Protein AF-A0A6M5Z522-F1 (afdb_monomer)

Structure (mmCIF, N/CA/C/O backbone):
data_AF-A0A6M5Z522-F1
#
_entry.id   AF-A0A6M5Z522-F1
#
loop_
_atom_site.group_PDB
_atom_site.id
_atom_site.type_symbol
_atom_site.label_atom_id
_atom_site.label_alt_id
_atom_site.label_comp_id
_atom_site.label_asym_id
_atom_site.label_entity_id
_atom_site.label_seq_id
_atom_site.pdbx_PDB_ins_code
_atom_site.Cartn_x
_atom_site.Cartn_y
_atom_site.Cartn_z
_atom_site.occupancy
_atom_site.B_iso_or_equiv
_atom_site.auth_seq_id
_atom_site.auth_comp_id
_atom_site.auth_asym_id
_atom_site.auth_atom_id
_atom_site.pdbx_PDB_model_num
ATOM 1 N N . MET A 1 1 ? 15.170 4.024 24.730 1.00 27.77 1 MET A N 1
ATOM 2 C CA . MET A 1 1 ? 14.086 4.351 25.679 1.00 27.77 1 MET A CA 1
ATOM 3 C C . MET A 1 1 ? 12.847 3.590 25.267 1.00 27.77 1 MET A C 1
ATOM 5 O O . MET A 1 1 ? 12.557 3.632 24.076 1.00 27.77 1 MET A O 1
ATOM 9 N N . PRO A 1 2 ? 12.122 2.929 26.178 1.00 39.31 2 PRO A N 1
ATOM 10 C CA . PRO A 1 2 ? 10.751 2.574 25.859 1.00 39.31 2 PRO A CA 1
ATOM 11 C C . PRO A 1 2 ? 9.802 3.050 26.960 1.00 39.31 2 PRO A C 1
ATOM 13 O O . PRO A 1 2 ? 9.810 2.462 28.028 1.00 39.31 2 PRO A O 1
ATOM 16 N N . GLU A 1 3 ? 8.987 4.073 26.692 1.00 35.06 3 GLU A N 1
ATOM 17 C CA . GLU A 1 3 ? 7.595 4.123 27.170 1.00 35.06 3 GLU A CA 1
ATOM 18 C C . GLU A 1 3 ? 6.845 5.336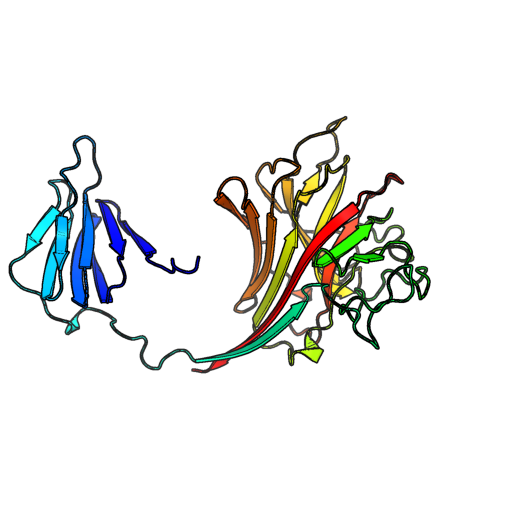 26.608 1.00 35.06 3 GLU A C 1
ATOM 20 O O . GLU A 1 3 ? 7.241 6.474 26.840 1.00 35.06 3 GLU A O 1
ATOM 25 N N . ALA A 1 4 ? 5.767 5.068 25.869 1.00 30.42 4 ALA A N 1
ATOM 26 C CA . ALA A 1 4 ? 4.526 5.844 25.864 1.00 30.42 4 ALA A CA 1
ATOM 27 C C . ALA A 1 4 ? 3.522 5.123 24.951 1.00 30.42 4 ALA A C 1
ATOM 29 O O . ALA A 1 4 ? 3.456 5.345 23.743 1.00 30.42 4 ALA A O 1
ATOM 30 N N . ALA A 1 5 ? 2.729 4.234 25.530 1.00 33.66 5 ALA A N 1
ATOM 31 C CA . ALA A 1 5 ? 1.392 3.962 25.027 1.00 33.66 5 ALA A CA 1
ATOM 32 C C . ALA A 1 5 ? 0.464 3.986 26.244 1.00 33.66 5 ALA A C 1
ATOM 34 O O . ALA A 1 5 ? 0.821 3.394 27.252 1.00 33.66 5 ALA A O 1
ATOM 35 N N . ARG A 1 6 ? -0.714 4.610 26.262 1.00 49.06 6 ARG A N 1
ATOM 36 C CA . ARG A 1 6 ? -1.515 5.387 25.300 1.00 49.06 6 ARG A CA 1
ATOM 37 C C . ARG A 1 6 ? -2.701 5.920 26.129 1.00 49.06 6 ARG A C 1
ATOM 39 O O . ARG A 1 6 ? -3.225 5.159 26.932 1.00 49.06 6 ARG A O 1
ATOM 46 N N . GLY A 1 7 ? -3.150 7.146 25.890 1.00 63.53 7 GLY A N 1
ATOM 47 C CA . GLY A 1 7 ? -4.485 7.624 26.277 1.00 63.53 7 GLY A CA 1
ATOM 48 C C . GLY A 1 7 ? -5.219 8.132 25.032 1.00 63.53 7 GLY A C 1
ATOM 49 O O . GLY A 1 7 ? -4.571 8.411 24.020 1.00 63.53 7 GLY A O 1
ATOM 50 N N . PHE A 1 8 ? -6.548 8.214 25.066 1.00 66.88 8 PHE A N 1
ATOM 51 C CA . PHE A 1 8 ? -7.373 8.829 24.018 1.00 66.88 8 PHE A CA 1
ATOM 52 C C . PHE A 1 8 ? -8.105 10.072 24.547 1.00 66.88 8 PHE A C 1
ATOM 54 O O . PHE A 1 8 ? -8.355 10.200 25.744 1.00 66.88 8 PHE A O 1
ATOM 61 N N . GLU A 1 9 ? -8.446 11.001 23.653 1.00 81.31 9 GLU A N 1
ATOM 62 C CA . GLU A 1 9 ? -9.291 12.149 23.988 1.00 81.31 9 GLU A CA 1
ATOM 63 C C . GLU A 1 9 ? -10.727 11.900 23.517 1.00 81.31 9 GLU A C 1
ATOM 65 O O . GLU A 1 9 ? -10.954 11.456 22.390 1.00 81.31 9 GLU A O 1
ATOM 70 N N . VAL A 1 10 ? -11.703 12.220 24.365 1.00 79.50 10 VAL A N 1
ATOM 71 C CA . VAL A 1 10 ? -13.119 12.270 23.984 1.00 79.50 10 VAL A CA 1
ATOM 72 C C . VAL A 1 10 ? -13.522 13.730 23.853 1.00 79.50 10 VAL A C 1
ATOM 74 O O . VAL A 1 10 ? -13.473 14.478 24.830 1.00 79.50 10 VAL A O 1
ATOM 77 N N . LEU A 1 11 ? -13.924 14.130 22.648 1.00 84.31 11 LEU A N 1
ATOM 78 C CA . LEU A 1 11 ? -14.439 15.466 22.365 1.00 84.31 11 LEU A CA 1
ATOM 79 C C . LEU A 1 11 ? -15.969 15.456 22.443 1.00 84.31 11 LEU A C 1
ATOM 81 O O . LEU A 1 11 ? -16.630 14.628 21.820 1.00 84.31 11 LEU A O 1
ATOM 85 N N . SER A 1 12 ? -16.518 16.402 23.193 1.00 81.56 12 SER A N 1
ATOM 86 C CA . SER A 1 12 ? -17.943 16.729 23.252 1.00 81.56 12 SER A CA 1
ATOM 87 C C . SER A 1 12 ? -18.140 18.194 22.863 1.00 81.56 12 SER A C 1
ATOM 89 O O . SER A 1 12 ? -17.173 18.951 22.776 1.00 81.56 12 SER A O 1
ATOM 91 N N . GLN A 1 13 ? -19.386 18.606 22.631 1.00 82.69 13 GLN A N 1
ATOM 92 C CA . GLN A 1 13 ? -19.699 19.990 22.269 1.00 82.69 13 GLN A CA 1
ATOM 93 C C . GLN A 1 13 ? -19.205 20.992 23.325 1.00 82.69 13 GLN A C 1
ATOM 95 O O . GLN A 1 13 ? -18.624 22.016 22.976 1.00 82.69 13 GLN A O 1
ATOM 100 N N . GLU A 1 14 ? -19.382 20.662 24.605 1.00 82.62 14 GLU A N 1
ATOM 101 C CA . GLU A 1 14 ? -19.077 21.556 25.726 1.00 82.62 14 GLU A CA 1
ATOM 102 C C . GLU A 1 14 ? -17.689 21.321 26.338 1.00 82.62 14 GLU A C 1
ATOM 104 O O . GLU A 1 14 ? -17.334 21.957 27.329 1.00 82.62 14 GLU A O 1
ATOM 109 N N . GLY A 1 15 ? -16.864 20.430 25.775 1.00 82.19 15 GLY A N 1
ATOM 110 C CA . GLY A 1 15 ? -15.530 20.189 26.321 1.00 82.19 15 GLY A CA 1
ATOM 111 C C . GLY A 1 15 ? -14.859 18.889 25.909 1.00 82.19 15 GLY A C 1
ATOM 112 O O . GLY A 1 15 ? -15.349 18.157 25.049 1.00 82.19 15 GLY A O 1
ATOM 113 N N . LYS A 1 16 ? -13.723 18.587 26.545 1.00 85.25 16 LYS A N 1
ATOM 114 C CA . LYS A 1 16 ? -12.945 17.372 26.281 1.00 85.25 16 LYS A CA 1
ATOM 115 C C . LYS A 1 16 ? -12.539 16.625 27.543 1.00 85.25 16 LYS A C 1
ATOM 117 O O . LYS A 1 16 ? -12.338 17.229 28.597 1.00 85.25 16 LYS A O 1
ATOM 122 N N . VAL A 1 17 ? -12.370 15.315 27.398 1.00 80.06 17 VAL A N 1
ATOM 123 C CA . VAL A 1 17 ? -11.868 14.408 28.436 1.00 80.06 17 VAL A CA 1
ATOM 124 C C . VAL A 1 17 ? -10.593 13.755 27.934 1.00 80.06 17 VAL A C 1
ATOM 126 O O . VAL A 1 17 ? -10.601 13.177 26.849 1.00 80.06 17 VAL A O 1
ATOM 129 N N . VAL A 1 18 ? -9.515 13.848 28.707 1.00 80.38 18 VAL A N 1
ATOM 130 C CA . VAL A 1 18 ? -8.223 13.233 28.382 1.00 80.38 18 VAL A CA 1
ATOM 131 C C . VAL A 1 18 ? -8.010 12.024 29.282 1.00 80.38 18 VAL A C 1
ATOM 133 O O . VAL A 1 18 ? -7.945 12.166 30.506 1.00 80.38 18 VAL A O 1
ATOM 136 N N . ASP A 1 19 ? -7.910 10.847 28.669 1.00 80.06 19 ASP A N 1
ATOM 137 C CA . ASP A 1 19 ? -7.559 9.602 29.346 1.00 80.06 19 ASP A CA 1
ATOM 138 C C . ASP A 1 19 ? -6.070 9.574 29.712 1.00 80.06 19 ASP A C 1
ATOM 140 O O . ASP A 1 19 ? -5.208 9.846 28.873 1.00 80.06 19 ASP A O 1
ATOM 144 N N . LEU A 1 20 ? -5.773 9.203 30.958 1.00 73.56 20 LEU A N 1
ATOM 145 C CA . LEU A 1 20 ? -4.416 9.032 31.478 1.00 73.56 20 LEU A CA 1
ATOM 146 C C . LEU A 1 20 ? -4.116 7.569 31.870 1.00 73.56 20 LEU A C 1
ATOM 148 O O . LEU A 1 20 ? -3.207 7.322 32.661 1.00 73.56 20 LEU A O 1
ATOM 152 N N . GLY A 1 21 ? -4.855 6.601 31.312 1.00 58.47 21 GLY A N 1
ATOM 153 C CA . GLY A 1 21 ? -4.691 5.164 31.574 1.00 58.47 21 GLY A CA 1
ATOM 154 C C . GLY A 1 21 ? -5.811 4.580 32.440 1.00 58.47 21 GLY A C 1
ATOM 155 O O . GLY A 1 21 ? -5.545 3.876 33.416 1.00 58.47 21 GLY A O 1
ATOM 156 N N . THR A 1 22 ? -7.060 4.892 32.094 1.00 73.50 22 THR A N 1
ATOM 157 C CA . THR A 1 22 ? -8.201 4.898 33.018 1.00 73.50 22 THR A CA 1
ATOM 158 C C . THR A 1 22 ? -9.422 4.180 32.432 1.00 73.50 22 THR A C 1
ATOM 160 O O . THR A 1 22 ? -9.674 4.199 31.230 1.00 73.50 22 THR A O 1
ATOM 163 N N . GLU A 1 23 ? -10.237 3.562 33.291 1.00 83.31 23 GLU A N 1
ATOM 164 C CA . GLU A 1 23 ? -11.595 3.123 32.952 1.00 83.31 23 GLU A CA 1
ATOM 165 C C . GLU A 1 23 ? -12.578 4.235 33.346 1.00 83.31 23 GLU A C 1
ATOM 167 O O . GLU A 1 23 ? -12.752 4.523 34.533 1.00 83.31 23 GLU A O 1
ATOM 172 N N . PHE A 1 24 ? -13.227 4.869 32.368 1.00 86.50 24 PHE A N 1
ATOM 173 C CA . PHE A 1 24 ? -14.195 5.942 32.601 1.00 86.50 24 PHE A CA 1
ATOM 174 C C . PHE A 1 24 ? -15.381 5.857 31.636 1.00 86.50 24 PHE A C 1
ATOM 176 O O . PHE A 1 24 ? -15.298 5.273 30.557 1.00 86.50 24 PHE A O 1
ATOM 183 N N . GLY A 1 25 ? -16.505 6.430 32.048 1.00 85.75 25 GLY A N 1
ATOM 184 C CA . GLY A 1 25 ? -17.708 6.591 31.247 1.00 85.75 25 GLY A CA 1
ATOM 185 C C . GLY A 1 25 ? -17.924 8.055 30.887 1.00 85.75 25 GLY A C 1
ATOM 186 O O . GLY A 1 25 ? -17.700 8.936 31.717 1.00 85.75 25 GLY A O 1
ATOM 187 N N . VAL A 1 26 ? -18.391 8.308 29.664 1.00 88.44 26 VAL A N 1
ATOM 188 C CA . VAL A 1 26 ? -18.867 9.626 29.227 1.00 88.44 26 VAL A CA 1
ATOM 189 C C . VAL A 1 26 ? -20.308 9.488 28.758 1.00 88.44 26 VAL A C 1
ATOM 191 O O . VAL A 1 26 ? -20.619 8.610 27.957 1.00 88.44 26 VAL A O 1
ATOM 194 N N . SER A 1 27 ? -21.185 10.345 29.268 1.00 87.38 27 SER A N 1
ATOM 195 C CA . SER A 1 27 ? -22.561 10.500 28.798 1.00 87.38 27 SER A CA 1
ATOM 196 C C . SER A 1 27 ? -22.752 11.942 28.355 1.00 87.38 27 SER A C 1
ATOM 198 O O . SER A 1 27 ? -22.317 12.848 29.059 1.00 87.38 27 SER A O 1
ATOM 200 N N . VAL A 1 28 ? -23.369 12.167 27.199 1.00 88.06 28 VAL A N 1
ATOM 201 C CA . VAL A 1 28 ? -23.634 13.513 26.675 1.00 88.06 28 VAL A CA 1
ATOM 202 C C . VAL A 1 28 ? -25.142 13.705 26.615 1.00 88.06 28 VAL A C 1
ATOM 204 O O . VAL A 1 28 ? -25.849 12.916 25.987 1.00 88.06 28 VAL A O 1
ATOM 207 N N . ALA A 1 29 ? -25.637 14.728 27.303 1.00 85.56 29 ALA A N 1
ATOM 208 C CA . ALA A 1 29 ? -27.041 15.103 27.289 1.00 85.56 29 ALA A CA 1
ATOM 209 C C . ALA A 1 29 ? -27.396 15.858 25.996 1.00 85.56 29 ALA A C 1
ATOM 211 O O . ALA A 1 29 ? -26.530 16.356 25.278 1.00 85.56 29 ALA A O 1
ATOM 212 N N . ALA A 1 30 ? -28.694 15.961 25.695 1.00 83.75 30 ALA A N 1
ATOM 213 C CA . ALA A 1 30 ? -29.184 16.637 24.490 1.00 83.75 30 ALA A CA 1
ATOM 214 C C . ALA A 1 30 ? -28.826 18.137 24.431 1.00 83.75 30 ALA A C 1
ATOM 216 O O . ALA A 1 30 ? -28.818 18.716 23.349 1.00 83.75 30 ALA A O 1
ATOM 217 N N . ASP A 1 31 ? -28.527 18.752 25.579 1.00 83.38 31 ASP A N 1
ATOM 218 C CA . ASP A 1 31 ? -28.064 20.139 25.698 1.00 83.38 31 ASP A CA 1
ATOM 219 C C . ASP A 1 31 ? -26.550 20.301 25.456 1.00 83.38 31 ASP A C 1
ATOM 221 O O . ASP A 1 31 ? -26.022 21.397 25.612 1.00 83.38 31 ASP A O 1
ATOM 225 N N . GLY A 1 32 ? -25.844 19.221 25.101 1.00 82.62 32 GLY A N 1
ATOM 226 C CA . GLY A 1 32 ? -24.400 19.210 24.871 1.00 82.62 32 GLY A CA 1
ATOM 227 C C . GLY A 1 32 ? -23.563 19.043 26.142 1.00 82.62 32 GLY A C 1
ATOM 228 O O . GLY A 1 32 ? -22.365 18.766 26.033 1.00 82.62 32 GLY A O 1
ATOM 229 N N . SER A 1 33 ? -24.163 19.143 27.337 1.00 86.69 33 SER A N 1
ATOM 230 C CA . SER A 1 33 ? -23.438 18.931 28.590 1.00 86.69 33 SER A CA 1
ATOM 231 C C . SER A 1 33 ? -23.005 17.472 28.727 1.00 86.69 33 SER A C 1
ATOM 233 O O . SER A 1 33 ? -23.751 16.544 28.406 1.00 86.69 33 SER A O 1
ATOM 235 N N . ALA A 1 34 ? -21.779 17.259 29.200 1.00 88.69 34 ALA A N 1
ATOM 236 C CA . ALA A 1 34 ? -21.197 15.935 29.347 1.00 88.69 34 ALA A CA 1
ATOM 237 C C . ALA A 1 34 ? -21.027 15.576 30.824 1.00 88.69 34 ALA A C 1
ATOM 239 O O . ALA A 1 34 ? -20.579 16.382 31.636 1.00 88.69 34 ALA A O 1
ATOM 240 N N . GLN A 1 35 ? -21.355 14.342 31.181 1.00 90.25 35 GLN A N 1
ATOM 241 C CA . GLN A 1 35 ? -21.013 13.748 32.461 1.00 90.25 35 GLN A CA 1
ATOM 242 C C . GLN A 1 35 ? -19.868 12.765 32.261 1.00 90.25 35 GLN A C 1
ATOM 244 O O . GLN A 1 35 ? -19.941 11.881 31.410 1.00 90.25 35 GLN A O 1
ATOM 249 N N . VAL A 1 36 ? -18.835 12.907 33.082 1.00 89.69 36 VAL A N 1
ATOM 250 C CA . VAL A 1 36 ? -17.672 12.025 33.123 1.00 89.69 36 VAL A CA 1
ATOM 251 C C . VAL A 1 36 ? -17.685 11.284 34.445 1.00 89.69 36 VAL A C 1
ATOM 253 O O . VAL A 1 36 ? -17.822 11.907 35.494 1.00 89.69 36 VAL A O 1
ATOM 256 N N . VAL A 1 37 ? -17.540 9.966 34.410 1.00 90.31 37 VAL A N 1
ATOM 257 C CA . VAL A 1 37 ? -17.501 9.110 35.600 1.00 90.31 37 VAL A CA 1
ATOM 258 C C . VAL A 1 37 ? -16.249 8.260 35.537 1.00 90.31 37 VAL A C 1
ATOM 260 O O . VAL A 1 37 ? -16.062 7.536 34.567 1.00 90.31 37 VAL A O 1
ATOM 263 N N . VAL A 1 38 ? -15.402 8.310 36.561 1.00 88.25 38 VAL A N 1
ATOM 264 C CA . VAL A 1 38 ? -14.150 7.547 36.575 1.00 88.25 38 VAL A CA 1
ATOM 265 C C . VAL A 1 38 ? -14.315 6.312 37.450 1.00 88.25 38 VAL A C 1
ATOM 267 O O . VAL A 1 38 ? -14.552 6.404 38.655 1.00 88.25 38 VAL A O 1
ATOM 270 N N . PHE A 1 39 ? -14.202 5.136 36.838 1.00 84.88 39 PHE A N 1
ATOM 271 C CA . PHE A 1 39 ? -14.312 3.849 37.524 1.00 84.88 39 PHE A CA 1
ATOM 272 C C . PHE A 1 39 ? -12.974 3.386 38.091 1.00 84.88 39 PHE A C 1
ATOM 274 O O . PHE A 1 39 ? -12.962 2.818 39.176 1.00 84.88 39 PHE A O 1
ATOM 281 N N . ARG A 1 40 ? -11.868 3.641 37.382 1.00 83.75 40 ARG A N 1
ATOM 282 C CA . ARG A 1 40 ? -10.506 3.308 37.819 1.00 83.75 40 ARG A CA 1
ATOM 283 C C . ARG A 1 40 ? -9.500 4.230 37.151 1.00 83.75 40 ARG A C 1
ATOM 285 O O . ARG A 1 40 ? -9.480 4.248 35.929 1.00 83.75 40 ARG A O 1
ATOM 292 N N . GLY A 1 41 ? -8.629 4.885 37.917 1.00 86.81 41 GLY A N 1
ATOM 293 C CA . GLY A 1 41 ? -7.583 5.778 37.397 1.00 86.81 41 GLY A CA 1
ATOM 294 C C . GLY A 1 41 ? -7.929 7.265 37.523 1.00 86.81 41 GLY A C 1
ATOM 295 O O . GLY A 1 41 ? -8.568 7.682 38.488 1.00 86.81 41 GLY A O 1
ATOM 296 N N . GLU A 1 42 ? -7.479 8.064 36.559 1.00 88.38 42 GLU A N 1
ATOM 297 C CA . GLU A 1 42 ? -7.642 9.519 36.511 1.00 88.38 42 GLU A CA 1
ATOM 298 C C . GLU A 1 42 ? -7.905 10.017 35.078 1.00 88.38 42 GLU A C 1
ATOM 300 O O . GLU A 1 42 ? -7.319 9.523 34.114 1.00 88.38 42 GLU A O 1
ATOM 305 N N . VAL A 1 43 ? -8.770 11.020 34.931 1.00 87.56 43 VAL A N 1
ATOM 306 C CA . VAL A 1 43 ? -8.923 11.784 33.683 1.00 87.56 43 VAL A CA 1
ATOM 307 C C . VAL A 1 43 ? -8.803 13.279 33.948 1.00 87.56 43 VAL A C 1
ATOM 309 O O . VAL A 1 43 ? -9.095 13.753 35.048 1.00 87.56 43 VAL A O 1
ATOM 312 N N . LEU A 1 44 ? -8.447 14.036 32.911 1.00 89.19 44 LEU A N 1
ATOM 313 C CA . LEU A 1 44 ? -8.564 15.495 32.916 1.00 89.19 44 LEU A CA 1
ATOM 314 C C . LEU A 1 44 ? -9.816 15.917 32.150 1.00 89.19 44 LEU A C 1
ATOM 316 O O . LEU A 1 44 ? -9.966 15.598 30.971 1.00 89.19 44 LEU A O 1
ATOM 320 N N . ALA A 1 45 ? -10.702 16.654 32.815 1.00 87.88 45 ALA A N 1
ATOM 321 C CA . ALA A 1 45 ? -11.894 17.234 32.213 1.00 87.88 45 ALA A CA 1
ATOM 322 C C . ALA A 1 45 ? -11.683 18.727 31.926 1.00 87.88 45 ALA A C 1
ATOM 324 O O . ALA A 1 45 ? -11.260 19.491 32.797 1.00 87.88 45 ALA A O 1
ATOM 325 N N . HIS A 1 46 ? -12.011 19.139 30.703 1.00 88.06 46 HIS A N 1
ATOM 326 C CA . HIS A 1 46 ? -11.896 20.511 30.216 1.00 88.06 46 HIS A CA 1
ATOM 327 C C . HIS A 1 46 ? -13.254 20.998 29.713 1.00 88.06 46 HIS A C 1
ATOM 329 O O . HIS A 1 46 ? -13.890 20.288 28.938 1.00 88.06 46 HIS A O 1
ATOM 335 N N . ALA A 1 47 ? -13.653 22.218 30.070 1.00 87.00 47 ALA A N 1
ATOM 336 C CA . ALA A 1 47 ? -14.767 22.903 29.416 1.00 87.00 47 ALA A CA 1
ATOM 337 C C . ALA A 1 47 ? -14.291 23.627 28.147 1.00 87.00 47 ALA A C 1
ATOM 339 O O . ALA A 1 47 ? -13.158 24.114 28.086 1.00 87.00 47 ALA A O 1
ATOM 340 N N . ALA A 1 48 ? -15.148 23.700 27.133 1.00 77.50 48 ALA A N 1
ATOM 341 C CA . ALA A 1 48 ? -14.920 24.480 25.923 1.00 77.50 48 ALA A CA 1
ATOM 342 C C . ALA A 1 48 ? -15.331 25.950 26.144 1.00 77.50 48 ALA A C 1
ATOM 344 O O . ALA A 1 48 ? -16.345 26.222 26.774 1.00 77.50 48 ALA A O 1
ATOM 345 N N . GLY A 1 49 ? -14.558 26.915 25.623 1.00 68.19 49 GLY A N 1
ATOM 346 C CA . GLY A 1 49 ? -14.923 28.342 25.652 1.00 68.19 49 GLY A CA 1
ATOM 347 C C . GLY A 1 49 ? -13.759 29.316 25.885 1.00 68.19 49 GLY A C 1
ATOM 348 O O . GLY A 1 49 ? -12.697 28.953 26.394 1.00 68.19 49 GLY A O 1
ATOM 349 N N . ARG A 1 50 ? -13.945 30.591 25.502 1.00 49.28 50 ARG A N 1
ATOM 350 C CA . ARG A 1 50 ? -12.982 31.675 25.788 1.00 49.28 50 ARG A CA 1
ATOM 351 C C . ARG A 1 50 ? -13.007 31.984 27.287 1.00 49.28 50 ARG A C 1
ATOM 353 O O . ARG A 1 50 ? -14.017 32.457 27.788 1.00 49.28 50 ARG A O 1
ATOM 360 N N . GLY A 1 51 ? -11.889 31.736 27.971 1.00 58.09 51 GLY A N 1
ATOM 361 C CA . GLY A 1 51 ? -11.779 31.844 29.432 1.00 58.09 51 GLY A CA 1
ATOM 362 C C . GLY A 1 51 ? -11.848 30.503 30.170 1.00 58.09 51 GLY A C 1
ATOM 363 O O . GLY A 1 51 ? -12.075 30.510 31.375 1.00 58.09 51 GLY A O 1
ATOM 364 N N . ALA A 1 52 ? -11.668 29.377 29.462 1.00 57.25 52 ALA A N 1
ATOM 365 C CA . ALA A 1 52 ? -11.699 28.028 30.024 1.00 57.25 52 ALA A CA 1
ATOM 366 C C . ALA A 1 52 ? -10.916 27.931 31.346 1.00 57.25 52 ALA A C 1
ATOM 368 O O . ALA A 1 52 ? -9.712 28.197 31.395 1.00 57.25 52 ALA A O 1
ATOM 369 N N . ALA A 1 53 ? -11.628 27.553 32.410 1.00 63.41 53 ALA A N 1
ATOM 370 C CA . ALA A 1 53 ? -11.042 27.268 33.709 1.00 63.41 53 ALA A CA 1
ATOM 371 C C . ALA A 1 53 ? -9.986 26.157 33.590 1.00 63.41 53 ALA A C 1
ATOM 373 O O . ALA A 1 53 ? -10.048 25.309 32.695 1.00 63.41 53 ALA A O 1
ATOM 374 N N . THR A 1 54 ? -9.018 26.164 34.509 1.00 76.25 54 THR A N 1
ATOM 375 C CA . THR A 1 54 ? -8.013 25.104 34.638 1.00 76.25 54 THR A CA 1
ATOM 376 C C . THR A 1 54 ? -8.695 23.731 34.608 1.00 76.25 54 THR A C 1
ATOM 378 O O . THR A 1 54 ? -9.726 23.567 35.268 1.00 76.25 54 THR A O 1
ATOM 381 N N . PRO A 1 55 ? -8.156 22.747 33.863 1.00 82.25 55 PRO A N 1
ATOM 382 C CA . PRO A 1 55 ? -8.716 21.404 33.851 1.00 82.25 55 PRO A CA 1
ATOM 383 C C . PRO A 1 55 ? -8.856 20.841 35.256 1.00 82.25 55 PRO A C 1
ATOM 385 O O . PRO A 1 55 ? -8.000 21.049 36.119 1.00 82.25 55 PRO A O 1
ATOM 388 N N . ILE A 1 56 ? -9.928 20.086 35.456 1.00 89.62 56 ILE A N 1
ATOM 389 C CA . ILE A 1 56 ? -10.178 19.398 36.713 1.00 89.62 56 ILE A CA 1
ATOM 390 C C . ILE A 1 56 ? -9.749 17.943 36.563 1.00 89.62 56 ILE A C 1
ATOM 392 O O . ILE A 1 56 ? -10.189 17.242 35.651 1.00 89.62 56 ILE A O 1
ATOM 396 N N . SER A 1 57 ? -8.898 17.503 37.488 1.00 90.31 57 SER A N 1
ATOM 397 C CA . SER A 1 57 ? -8.574 16.093 37.696 1.00 90.31 57 SER A CA 1
ATOM 398 C C . SER A 1 57 ? -9.780 15.389 38.315 1.00 90.31 57 SER A C 1
ATOM 400 O O . SER A 1 57 ? -10.251 15.777 39.386 1.00 90.31 57 SER A O 1
ATOM 402 N N . VAL A 1 58 ? -10.292 14.377 37.618 1.00 89.19 58 VAL A N 1
ATOM 403 C CA . VAL A 1 58 ? -11.369 13.504 38.092 1.00 89.19 58 VAL A CA 1
ATOM 404 C C . VAL A 1 58 ? -10.755 12.133 38.335 1.00 89.19 58 VAL A C 1
ATOM 406 O O . VAL A 1 58 ? -10.210 11.518 37.420 1.00 89.19 58 VAL A O 1
ATOM 409 N N . ARG A 1 59 ? -10.802 11.670 39.580 1.00 90.25 59 ARG A N 1
ATOM 410 C CA . ARG A 1 59 ? -10.157 10.432 40.033 1.00 90.25 59 ARG A CA 1
ATOM 411 C C . ARG A 1 59 ? -11.160 9.304 40.197 1.00 90.25 59 ARG A C 1
ATOM 413 O O . ARG A 1 59 ? -12.367 9.518 40.161 1.00 90.25 59 ARG A O 1
ATOM 420 N N . GLU A 1 60 ? -10.649 8.102 40.417 1.00 87.00 60 GLU A N 1
ATOM 421 C CA . GLU A 1 60 ? -11.426 6.911 40.742 1.00 87.00 60 GLU A CA 1
ATOM 422 C C . GLU A 1 60 ? -12.569 7.190 41.731 1.00 87.00 60 GLU A C 1
ATOM 424 O O . GLU A 1 60 ? -12.393 7.844 42.758 1.00 87.00 60 GLU A O 1
ATOM 429 N N . GLN A 1 61 ? -13.759 6.697 41.377 1.00 83.88 61 GLN A N 1
ATOM 430 C CA . GLN A 1 61 ? -15.029 6.890 42.085 1.00 83.88 61 GLN A CA 1
ATOM 431 C C . GLN A 1 61 ? -15.555 8.333 42.123 1.00 83.88 61 GLN A C 1
ATOM 433 O O . GLN A 1 61 ? -16.588 8.584 42.745 1.00 83.88 61 GLN A O 1
ATOM 438 N N . GLN A 1 62 ? -14.925 9.268 41.413 1.00 89.69 62 GLN A N 1
ATOM 439 C CA . GLN A 1 62 ? -15.453 10.613 41.212 1.00 89.69 62 GLN A CA 1
ATOM 440 C C . GLN A 1 62 ? -16.222 10.715 39.895 1.00 89.69 62 GLN A C 1
ATOM 442 O O . GLN A 1 62 ? -16.075 9.910 38.969 1.00 89.69 62 GLN A O 1
ATOM 447 N N . SER A 1 63 ? -17.053 11.748 39.809 1.00 90.50 63 SER A N 1
ATOM 448 C CA . SER A 1 63 ? -17.638 12.179 38.549 1.00 90.50 63 SER A CA 1
ATOM 449 C C . SER A 1 63 ? -17.549 13.693 38.405 1.00 90.50 63 SER A C 1
ATOM 451 O O . SER A 1 63 ? -17.372 14.414 39.387 1.00 90.50 63 SER A O 1
ATOM 453 N N . ALA A 1 64 ? -17.638 14.176 37.173 1.00 92.12 64 ALA A N 1
ATOM 454 C CA . ALA A 1 64 ? -17.683 15.593 36.861 1.00 92.12 64 ALA A CA 1
ATOM 455 C C . ALA A 1 64 ? -18.750 15.876 35.808 1.00 92.12 64 ALA A C 1
ATOM 457 O O . ALA A 1 64 ? -18.981 15.064 34.912 1.00 92.12 64 ALA A O 1
ATOM 458 N N . ARG A 1 65 ? -19.377 17.048 35.899 1.00 91.06 65 ARG A N 1
ATOM 459 C CA . ARG A 1 65 ? -20.221 17.594 34.836 1.00 91.06 65 ARG A CA 1
ATOM 460 C C . ARG A 1 65 ? -19.458 18.696 34.115 1.00 91.06 65 ARG A C 1
ATOM 462 O O . ARG A 1 65 ? -18.975 19.625 34.758 1.00 91.06 65 ARG A O 1
ATOM 469 N N . ILE A 1 66 ? -19.377 18.580 32.798 1.00 89.88 66 ILE A N 1
ATOM 470 C CA . ILE A 1 66 ? -18.845 19.570 31.869 1.00 89.88 66 ILE A CA 1
ATOM 471 C C . ILE A 1 66 ? -20.044 20.257 31.211 1.00 89.88 66 ILE A C 1
ATOM 473 O O . ILE A 1 66 ? -20.891 19.591 30.616 1.00 89.88 66 ILE A O 1
ATOM 477 N N . GLY A 1 67 ? -20.135 21.575 31.330 1.00 86.19 67 GLY A N 1
ATOM 478 C CA . GLY A 1 67 ? -21.144 22.381 30.644 1.00 86.19 67 GLY A CA 1
ATOM 479 C C . GLY A 1 67 ? -20.619 23.781 30.350 1.00 86.19 67 GLY A C 1
ATOM 480 O O . GLY A 1 67 ? -19.469 24.089 30.661 1.00 86.19 67 GLY A O 1
ATOM 481 N N . ALA A 1 68 ? -21.482 24.641 29.810 1.00 81.25 68 ALA A N 1
ATOM 482 C CA . ALA A 1 68 ? -21.114 25.992 29.379 1.00 81.25 68 ALA A CA 1
ATOM 483 C C . ALA A 1 68 ? -20.474 26.861 30.485 1.00 81.25 68 ALA A C 1
ATOM 485 O O . ALA A 1 68 ? -19.678 27.750 30.193 1.00 81.25 68 ALA A O 1
ATOM 486 N N . GLU A 1 69 ? -20.803 26.608 31.757 1.00 80.94 69 GLU A N 1
ATOM 487 C CA . GLU A 1 69 ? -20.256 27.346 32.907 1.00 80.94 69 GLU A CA 1
ATOM 488 C C . GLU A 1 69 ? -18.895 26.819 33.397 1.00 80.94 69 GLU A C 1
ATOM 490 O O . GLU A 1 69 ? -18.253 27.452 34.234 1.00 80.94 69 GLU A O 1
ATOM 495 N N . GLY A 1 70 ? -18.437 25.669 32.894 1.00 85.94 70 GLY A N 1
ATOM 496 C CA . GLY A 1 70 ? -17.182 25.047 33.301 1.00 85.94 70 GLY A CA 1
ATOM 497 C C . GLY A 1 70 ? -17.316 23.569 33.666 1.00 85.94 70 GLY A C 1
ATOM 498 O O . GLY A 1 70 ? -18.269 22.878 33.300 1.00 85.94 70 GLY A O 1
ATOM 499 N N . VAL A 1 71 ? -16.321 23.075 34.403 1.00 89.19 71 VAL A N 1
ATOM 500 C CA . VAL A 1 71 ? -16.297 21.708 34.933 1.00 89.19 71 VAL A CA 1
ATOM 501 C C . VAL A 1 71 ? -16.625 21.752 36.423 1.00 89.19 71 VAL A C 1
ATOM 503 O O . VAL A 1 71 ? -16.041 22.538 37.164 1.00 89.19 71 VAL A O 1
ATOM 506 N N . SER A 1 72 ? -17.541 20.900 36.881 1.00 90.12 72 SER A N 1
ATOM 507 C CA . SER A 1 72 ? -17.907 20.773 38.297 1.00 90.12 72 SER A CA 1
ATOM 508 C C . SER A 1 72 ? -17.749 19.330 38.766 1.00 90.12 72 SER A C 1
ATOM 510 O O . SER A 1 72 ? -18.321 18.419 38.167 1.00 90.12 72 SER A O 1
ATOM 512 N N . LEU A 1 73 ? -16.978 19.107 39.837 1.00 89.69 73 LEU A N 1
ATOM 513 C CA . LEU A 1 73 ? -16.916 17.799 40.495 1.00 89.69 73 LEU A CA 1
ATOM 514 C C . LEU A 1 73 ? -18.248 17.503 41.175 1.00 89.69 73 LEU A C 1
ATOM 516 O O . LEU A 1 73 ? -18.834 18.361 41.833 1.00 89.69 73 LEU A O 1
ATOM 520 N N . GLN A 1 74 ? -18.699 16.266 41.035 1.00 83.69 74 GLN A N 1
ATOM 521 C CA . GLN A 1 74 ? -19.925 15.770 41.632 1.00 83.69 74 GLN A CA 1
ATOM 522 C C . GLN A 1 74 ? -19.564 14.790 42.761 1.00 83.69 74 GLN A C 1
ATOM 524 O O . GLN A 1 74 ? -18.725 13.905 42.564 1.00 83.69 74 GLN A O 1
ATOM 529 N N . PRO A 1 75 ? -20.171 14.935 43.954 1.00 64.31 75 PRO A N 1
ATOM 530 C CA . PRO A 1 75 ? -19.747 14.226 45.162 1.00 64.31 75 PRO A CA 1
ATOM 531 C C . PRO A 1 75 ? -20.053 12.720 45.169 1.00 64.31 75 PRO A C 1
ATOM 533 O O . PRO A 1 75 ? -19.578 12.026 46.063 1.00 64.31 75 PRO A O 1
ATOM 536 N N . GLN A 1 76 ? -20.826 12.195 44.208 1.00 64.44 76 GLN A N 1
ATOM 537 C CA . GLN A 1 76 ? -21.146 10.767 44.126 1.00 64.44 76 GLN A CA 1
ATOM 538 C C . GLN A 1 76 ? -21.090 10.244 42.688 1.00 64.44 76 GLN A C 1
ATOM 540 O O . GLN A 1 76 ? -21.578 10.879 41.753 1.00 64.44 76 GLN A O 1
ATOM 545 N N . ASN A 1 77 ? -20.495 9.062 42.519 1.00 64.56 77 ASN A N 1
ATOM 546 C CA . ASN A 1 77 ? -20.550 8.295 41.281 1.00 64.56 77 ASN A CA 1
ATOM 547 C C . ASN A 1 77 ? -21.997 7.789 41.088 1.00 64.56 77 ASN A C 1
ATOM 549 O O . ASN A 1 77 ? -22.475 7.058 41.957 1.00 64.56 77 ASN A O 1
ATOM 553 N N . PRO A 1 78 ? -22.697 8.124 39.985 1.00 63.03 78 PRO A N 1
ATOM 554 C CA . PRO A 1 78 ? -24.065 7.650 39.730 1.00 63.03 78 PRO A CA 1
ATOM 555 C C . PRO A 1 78 ? -24.174 6.119 39.569 1.00 63.03 78 PRO A C 1
ATOM 557 O O . PRO A 1 78 ? -25.271 5.586 39.416 1.00 63.03 78 PRO A O 1
ATOM 560 N N . GLY A 1 79 ? -23.052 5.399 39.636 1.00 64.12 79 GLY A N 1
ATOM 561 C CA . GLY A 1 79 ? -22.975 3.952 39.577 1.00 64.12 79 GLY A CA 1
ATOM 562 C C . GLY A 1 79 ? -22.691 3.452 38.164 1.00 64.12 79 GLY A C 1
ATOM 563 O O . GLY A 1 79 ? -23.025 4.071 37.157 1.00 64.12 79 GLY A O 1
ATOM 564 N N . ALA A 1 80 ? -22.071 2.277 38.088 1.00 65.44 80 ALA A N 1
ATOM 565 C CA . ALA A 1 80 ? -21.673 1.619 36.843 1.00 65.44 80 ALA A CA 1
ATOM 566 C C . ALA A 1 80 ? -22.840 1.208 35.923 1.00 65.44 80 ALA A C 1
ATOM 568 O O . ALA A 1 80 ? -22.608 0.902 34.758 1.00 65.44 80 ALA A O 1
ATOM 569 N N . ALA A 1 81 ? -24.076 1.174 36.431 1.00 68.69 81 ALA A N 1
ATOM 570 C CA . ALA A 1 81 ? -25.218 0.553 35.758 1.00 68.69 81 ALA A CA 1
ATOM 571 C C . ALA A 1 81 ? -25.667 1.265 34.465 1.00 68.69 81 ALA A C 1
ATOM 573 O O . ALA A 1 81 ? -26.324 0.644 33.636 1.00 68.69 81 ALA A O 1
ATOM 574 N N . GLY A 1 82 ? -25.307 2.541 34.279 1.00 72.88 82 GLY A N 1
ATOM 575 C CA . GLY A 1 82 ? -25.634 3.320 33.077 1.00 72.88 82 GLY A CA 1
ATOM 576 C C . GLY A 1 82 ? -24.562 3.308 31.983 1.00 72.88 82 GLY A C 1
ATOM 577 O O . GLY A 1 82 ? -24.769 3.908 30.932 1.00 72.88 82 GLY A O 1
ATOM 578 N N . PHE A 1 83 ? -23.419 2.656 32.214 1.00 79.19 83 PHE A N 1
ATOM 579 C CA . PHE A 1 83 ? -22.278 2.689 31.300 1.00 79.19 83 PHE A CA 1
ATOM 580 C C . PHE A 1 83 ? -21.936 1.292 30.787 1.00 79.19 83 PHE A C 1
ATOM 582 O O . PHE A 1 83 ? -21.879 0.321 31.543 1.00 79.19 83 PHE A O 1
ATOM 589 N N . VAL A 1 84 ? -21.646 1.192 29.488 1.00 72.56 84 VAL A N 1
ATOM 590 C CA . VAL A 1 84 ? -21.083 -0.029 28.901 1.00 72.56 84 VAL A CA 1
ATOM 591 C C . VAL A 1 84 ? -19.608 -0.097 29.289 1.00 72.56 84 VAL A C 1
ATOM 593 O O . VAL A 1 84 ? -18.762 0.540 28.672 1.00 72.56 84 VAL A O 1
ATOM 596 N N . ARG A 1 85 ? -19.311 -0.847 30.351 1.00 73.31 85 ARG A N 1
ATOM 597 C CA . ARG A 1 85 ? -17.953 -0.987 30.911 1.00 73.31 85 ARG A CA 1
ATOM 598 C C . ARG A 1 85 ? -17.129 -2.082 30.244 1.00 73.31 85 ARG A C 1
ATOM 600 O O . ARG A 1 85 ? -15.904 -2.061 30.270 1.00 73.31 85 ARG A O 1
ATOM 607 N N . GLN A 1 86 ? -17.814 -3.045 29.642 1.00 65.62 86 GLN A N 1
ATOM 608 C CA . GLN A 1 86 ? -17.231 -4.105 28.838 1.00 65.62 86 GLN A CA 1
ATOM 609 C C . GLN A 1 86 ? -18.172 -4.374 27.670 1.00 65.62 86 GLN A C 1
ATOM 611 O O . GLN A 1 86 ? -19.391 -4.418 27.842 1.00 65.62 86 GLN A O 1
ATOM 616 N N . ILE A 1 87 ? -17.611 -4.568 26.480 1.00 54.22 87 ILE A N 1
ATOM 617 C CA . ILE A 1 87 ? -18.365 -5.157 25.376 1.00 54.22 87 ILE A CA 1
ATOM 618 C C . ILE A 1 87 ? -18.506 -6.635 25.738 1.00 54.22 87 ILE A C 1
ATOM 620 O O . ILE A 1 87 ? -17.509 -7.354 25.757 1.00 54.22 87 ILE A O 1
ATOM 624 N N . VAL A 1 88 ? -19.714 -7.049 26.119 1.00 60.09 88 VAL A N 1
ATOM 625 C CA . VAL A 1 88 ? -20.019 -8.429 26.507 1.00 60.09 88 VAL A CA 1
ATOM 626 C C . VAL A 1 88 ? -20.950 -9.038 25.455 1.00 60.09 88 VAL A C 1
ATOM 628 O O . VAL A 1 88 ? -22.049 -8.514 25.261 1.00 60.09 88 VAL A O 1
ATOM 631 N N . PRO A 1 89 ? -20.544 -10.139 24.797 1.00 63.78 89 PRO A N 1
ATOM 632 C CA . PRO A 1 89 ? -19.237 -10.796 24.912 1.00 63.78 89 PRO A CA 1
ATOM 633 C C . PRO A 1 89 ? -18.102 -9.976 24.257 1.00 63.78 89 PRO A C 1
ATOM 635 O O . PRO A 1 89 ? -18.370 -9.168 23.361 1.00 63.78 89 PRO A O 1
ATOM 638 N N . PRO A 1 90 ? -16.834 -10.167 24.680 1.00 62.91 90 PRO A N 1
ATOM 639 C CA . PRO A 1 90 ? -15.692 -9.535 24.034 1.00 62.91 90 PRO A CA 1
ATOM 640 C C . PRO A 1 90 ? -15.656 -9.914 22.558 1.00 62.91 90 PRO A C 1
ATOM 642 O O . PRO A 1 90 ? -15.783 -11.083 22.200 1.00 62.91 90 PRO A O 1
ATOM 645 N N . VAL A 1 91 ? -15.444 -8.932 21.687 1.00 69.25 91 VAL A N 1
ATOM 646 C CA . VAL A 1 91 ? -15.214 -9.227 20.273 1.00 69.25 91 VAL A CA 1
ATOM 647 C C . VAL A 1 91 ? -13.829 -9.850 20.141 1.00 69.25 91 VAL A C 1
ATOM 649 O O . VAL A 1 91 ? -12.822 -9.181 20.374 1.00 69.25 91 VAL A O 1
ATOM 652 N N . HIS A 1 92 ? -13.775 -11.120 19.754 1.00 79.75 92 HIS A N 1
ATOM 653 C CA . HIS A 1 92 ? -12.521 -11.822 19.509 1.00 79.75 92 HIS A CA 1
ATOM 654 C C . HIS A 1 92 ? -12.132 -11.714 18.032 1.00 79.75 92 HIS A C 1
ATOM 656 O O . HIS A 1 92 ? -12.977 -11.831 17.142 1.00 79.75 92 HIS A O 1
ATOM 662 N N . PHE A 1 93 ? -10.843 -11.506 17.766 1.00 86.12 93 PHE A N 1
ATOM 663 C CA . PHE A 1 93 ? -10.291 -11.496 16.415 1.00 86.12 93 PHE A CA 1
ATOM 664 C C . PHE A 1 93 ? -9.253 -12.600 16.261 1.00 86.12 93 PHE A C 1
ATOM 666 O O . PHE A 1 93 ? -8.280 -12.647 17.015 1.00 86.12 93 PHE A O 1
ATOM 673 N N . ASP A 1 94 ? -9.422 -13.439 15.244 1.00 91.88 94 ASP A N 1
ATOM 674 C CA . ASP A 1 94 ? -8.382 -14.377 14.825 1.00 91.88 94 ASP A CA 1
ATOM 675 C C . ASP A 1 94 ? -7.417 -13.653 13.884 1.00 91.88 94 ASP A C 1
ATOM 677 O O . ASP A 1 94 ? -7.618 -13.637 12.669 1.00 91.88 94 ASP A O 1
ATOM 681 N N . LEU A 1 95 ? -6.392 -13.004 14.438 1.00 93.56 95 LEU A N 1
ATOM 682 C CA . LEU A 1 95 ? -5.425 -12.236 13.656 1.00 93.56 95 LEU A CA 1
ATOM 683 C C . LEU A 1 95 ? -4.286 -13.118 13.133 1.00 93.56 95 LEU A C 1
ATOM 685 O O . LEU A 1 95 ? -3.564 -13.757 13.898 1.00 93.56 95 LEU A O 1
ATOM 689 N N . ARG A 1 96 ? -4.055 -13.056 11.822 1.00 96.56 96 ARG A N 1
ATOM 690 C CA . ARG A 1 96 ? -2.879 -13.607 11.142 1.00 96.56 96 ARG A CA 1
ATOM 691 C C . ARG A 1 96 ? -2.080 -12.447 10.565 1.00 96.56 96 ARG A C 1
ATOM 693 O O . ARG A 1 96 ? -2.611 -11.664 9.784 1.00 96.56 96 ARG A O 1
ATOM 700 N N . SER A 1 97 ? -0.823 -12.313 10.982 1.00 95.69 97 SER A N 1
ATOM 701 C CA . SER A 1 97 ? 0.020 -11.160 10.650 1.00 95.69 97 SER A CA 1
ATOM 702 C C . SER A 1 97 ? 1.384 -11.595 10.133 1.00 95.69 97 SER A C 1
ATOM 704 O O . SER A 1 97 ? 1.996 -12.524 10.661 1.00 95.69 97 SER A O 1
ATOM 706 N N . ARG A 1 98 ? 1.911 -10.844 9.167 1.00 97.69 98 ARG A N 1
ATOM 707 C CA . ARG A 1 98 ? 3.296 -10.946 8.708 1.00 97.69 98 ARG A CA 1
ATOM 708 C C . ARG A 1 98 ? 3.874 -9.561 8.460 1.00 97.69 98 ARG A C 1
ATOM 710 O O . ARG A 1 98 ? 3.238 -8.740 7.809 1.00 97.69 98 ARG A O 1
ATOM 717 N N . SER A 1 99 ? 5.091 -9.342 8.946 1.00 97.75 99 SER A N 1
ATOM 718 C CA . SER A 1 99 ? 5.890 -8.150 8.654 1.00 97.75 99 SER A CA 1
ATOM 719 C C . SER A 1 99 ? 7.120 -8.527 7.833 1.00 97.75 99 SER A C 1
ATOM 721 O O . SER A 1 99 ? 7.713 -9.590 8.033 1.00 97.75 99 SER A O 1
ATOM 723 N N . PHE A 1 100 ? 7.497 -7.632 6.930 1.00 98.19 100 PHE A N 1
ATOM 724 C CA . PHE A 1 100 ? 8.685 -7.695 6.092 1.00 98.19 100 PHE A CA 1
ATOM 725 C C . PHE A 1 100 ? 9.518 -6.448 6.389 1.00 98.19 100 PHE A C 1
ATOM 727 O O . PHE A 1 100 ? 9.109 -5.344 6.044 1.00 98.19 100 PHE A O 1
ATOM 734 N N . ASP A 1 101 ? 10.656 -6.623 7.063 1.00 97.62 101 ASP A N 1
ATOM 735 C CA . ASP A 1 101 ? 11.545 -5.534 7.503 1.00 97.62 101 ASP A CA 1
ATOM 736 C C . ASP A 1 101 ? 12.812 -5.395 6.642 1.00 97.62 101 ASP A C 1
ATOM 738 O O . ASP A 1 101 ? 13.688 -4.578 6.923 1.00 97.62 101 ASP A O 1
ATOM 742 N N . PHE A 1 102 ? 12.923 -6.241 5.614 1.00 98.44 102 PHE A N 1
ATOM 743 C CA . PHE A 1 102 ? 13.983 -6.241 4.609 1.00 98.44 102 PHE A CA 1
ATOM 744 C C . PHE A 1 102 ? 15.414 -6.353 5.164 1.00 98.44 102 PHE A C 1
ATOM 746 O O . PHE A 1 102 ? 16.371 -6.026 4.462 1.00 98.44 102 PHE A O 1
ATOM 753 N N . ARG A 1 103 ? 15.594 -6.854 6.397 1.00 98.25 103 ARG A N 1
ATOM 754 C CA . ARG A 1 103 ? 16.915 -7.033 7.037 1.00 98.25 103 ARG A CA 1
ATOM 755 C C . ARG A 1 103 ? 17.655 -8.302 6.620 1.00 98.25 103 ARG A C 1
ATOM 757 O O . ARG A 1 103 ? 18.803 -8.501 7.010 1.00 98.25 103 ARG A O 1
ATOM 764 N N . GLY A 1 104 ? 17.026 -9.161 5.827 1.00 97.12 104 GLY A N 1
ATOM 765 C CA . GLY A 1 104 ? 17.615 -10.408 5.357 1.00 97.12 104 GLY A CA 1
ATOM 766 C C . GLY A 1 104 ? 16.954 -10.894 4.078 1.00 97.12 104 GLY A C 1
ATOM 767 O O . GLY A 1 104 ? 15.798 -10.575 3.805 1.00 97.12 104 GLY A O 1
ATOM 768 N N . ALA A 1 105 ? 17.706 -11.661 3.291 1.00 98.12 105 ALA A N 1
ATOM 769 C CA . ALA A 1 105 ? 17.162 -12.321 2.114 1.00 98.12 105 ALA A CA 1
ATOM 770 C C . ALA A 1 105 ? 16.268 -13.498 2.529 1.00 98.12 105 ALA A C 1
ATOM 772 O O . ALA A 1 105 ? 16.594 -14.234 3.461 1.00 98.12 105 ALA A O 1
ATOM 773 N N . VAL A 1 106 ? 15.168 -13.702 1.808 1.00 98.19 106 VAL A N 1
ATOM 774 C CA . VAL A 1 106 ? 14.223 -14.799 2.053 1.00 98.19 106 VAL A CA 1
ATOM 775 C C . VAL A 1 106 ? 14.168 -15.697 0.822 1.00 98.19 106 VAL A C 1
ATOM 777 O O . VAL A 1 106 ? 13.736 -15.266 -0.244 1.00 98.19 106 VAL A O 1
ATOM 780 N N . GLY A 1 107 ? 14.612 -16.949 0.945 1.00 97.88 107 GLY A N 1
ATOM 781 C CA . GLY A 1 107 ? 14.578 -17.909 -0.164 1.00 97.88 107 GLY A CA 1
ATOM 782 C C . GLY A 1 107 ? 13.157 -18.164 -0.686 1.00 97.88 107 GLY A C 1
ATOM 783 O O . GLY A 1 107 ? 12.193 -18.074 0.069 1.00 97.88 107 GLY A O 1
ATOM 784 N N . GLY A 1 108 ? 13.031 -18.481 -1.979 1.00 97.19 108 GLY A N 1
ATOM 785 C CA . GLY A 1 108 ? 11.738 -18.787 -2.611 1.00 97.19 108 GLY A CA 1
ATOM 786 C C . GLY A 1 108 ? 10.818 -17.579 -2.830 1.00 97.19 108 GLY A C 1
ATOM 787 O O . GLY A 1 108 ? 9.625 -17.759 -3.052 1.00 97.19 108 GLY A O 1
ATOM 788 N N . THR A 1 109 ? 11.350 -16.358 -2.752 1.00 98.50 109 THR A N 1
ATOM 789 C CA . THR A 1 109 ? 10.599 -15.106 -2.950 1.00 98.50 109 THR A CA 1
ATOM 790 C C . THR A 1 109 ? 11.103 -14.354 -4.186 1.00 98.50 109 THR A C 1
ATOM 792 O O . THR A 1 109 ? 12.090 -14.772 -4.795 1.00 98.50 109 THR A O 1
ATOM 795 N N . LEU A 1 110 ? 10.434 -13.264 -4.582 1.00 98.44 110 LEU A N 1
ATOM 796 C CA . LEU A 1 110 ? 10.864 -12.425 -5.704 1.00 98.44 110 LEU A CA 1
ATOM 797 C C . LEU A 1 110 ? 12.302 -11.965 -5.483 1.00 98.44 110 LEU A C 1
ATOM 799 O O . LEU A 1 110 ? 12.620 -11.429 -4.417 1.00 98.44 110 LEU A O 1
ATOM 803 N N . LEU A 1 111 ? 13.154 -12.187 -6.482 1.00 98.69 111 LEU A N 1
ATOM 804 C CA . LEU A 1 111 ? 14.574 -11.883 -6.390 1.00 98.69 111 LEU A CA 1
ATOM 805 C C . LEU A 1 111 ? 14.835 -10.436 -6.799 1.00 98.69 111 LEU A C 1
ATOM 807 O O . LEU A 1 111 ? 14.310 -9.947 -7.797 1.00 98.69 111 LEU A O 1
ATOM 811 N N . ASP A 1 112 ? 15.692 -9.778 -6.032 1.00 98.75 112 ASP A N 1
ATOM 812 C CA . ASP A 1 112 ? 16.247 -8.482 -6.381 1.00 98.75 112 ASP A CA 1
ATOM 813 C C . ASP A 1 112 ? 17.292 -8.597 -7.507 1.00 98.75 112 ASP A C 1
ATOM 815 O O . ASP A 1 112 ? 17.654 -9.695 -7.946 1.00 98.75 112 ASP A O 1
ATOM 819 N N . LYS A 1 113 ? 17.840 -7.460 -7.947 1.00 98.44 113 LYS A N 1
ATOM 820 C CA . LYS A 1 113 ? 18.837 -7.415 -9.029 1.00 98.44 113 LYS A CA 1
ATOM 821 C C . LYS A 1 113 ? 20.099 -8.249 -8.775 1.00 98.44 113 LYS A C 1
ATOM 823 O O . LYS A 1 113 ? 20.822 -8.568 -9.713 1.00 98.44 113 LYS A O 1
ATOM 828 N N . ALA A 1 114 ? 20.397 -8.559 -7.513 1.00 98.38 114 ALA A N 1
ATOM 829 C CA . ALA A 1 114 ? 21.549 -9.352 -7.096 1.00 98.38 114 ALA A CA 1
ATOM 830 C C . ALA A 1 114 ? 21.181 -10.823 -6.819 1.00 98.38 114 ALA A C 1
ATOM 832 O O . ALA A 1 114 ? 22.007 -11.566 -6.292 1.00 98.38 114 ALA A O 1
ATOM 833 N N . GLY A 1 115 ? 19.957 -11.250 -7.150 1.00 98.38 115 GLY A N 1
ATOM 834 C CA . GLY A 1 115 ? 19.476 -12.612 -6.922 1.00 98.38 115 GLY A CA 1
ATOM 835 C C . GLY A 1 115 ? 19.068 -12.895 -5.472 1.00 98.38 115 GLY A C 1
ATOM 836 O O . GLY A 1 115 ? 18.961 -14.056 -5.084 1.00 98.38 115 GLY A O 1
ATOM 837 N N . ARG A 1 116 ? 18.864 -11.868 -4.637 1.00 98.56 116 ARG A N 1
ATOM 838 C CA . ARG A 1 116 ? 18.460 -12.028 -3.231 1.00 98.56 116 ARG A CA 1
ATOM 839 C C . ARG A 1 116 ? 16.947 -11.946 -3.117 1.00 98.56 116 ARG A C 1
ATOM 841 O O . ARG A 1 116 ? 16.349 -10.972 -3.560 1.00 98.56 116 ARG A O 1
ATOM 848 N N . GLY A 1 117 ? 16.323 -12.932 -2.481 1.00 98.69 117 GLY A N 1
ATOM 849 C CA . GLY A 1 117 ? 14.877 -12.908 -2.275 1.00 98.69 117 GLY A CA 1
ATOM 850 C C . GLY A 1 117 ? 14.445 -11.792 -1.322 1.00 98.69 117 GLY A C 1
ATOM 851 O O . GLY A 1 117 ? 15.006 -11.642 -0.238 1.00 98.69 117 GLY A O 1
ATOM 852 N N . THR A 1 118 ? 13.455 -11.004 -1.731 1.00 98.50 118 THR A N 1
ATOM 853 C CA . THR A 1 118 ? 13.001 -9.789 -1.035 1.00 98.50 118 THR A CA 1
ATOM 854 C C . THR A 1 118 ? 12.043 -10.052 0.130 1.00 98.50 118 THR A C 1
ATOM 856 O O . THR A 1 118 ? 11.759 -9.144 0.906 1.00 98.50 118 THR A O 1
ATOM 859 N N . GLY A 1 119 ? 11.511 -11.272 0.253 1.00 98.12 119 GLY A N 1
ATOM 860 C CA . GLY A 1 119 ? 10.410 -11.599 1.164 1.00 98.12 119 GLY A CA 1
ATOM 861 C C . GLY A 1 119 ? 9.029 -11.480 0.515 1.00 98.12 119 GLY A C 1
ATOM 862 O O . GLY A 1 119 ? 8.125 -12.218 0.897 1.00 98.12 119 GLY A O 1
ATOM 863 N N . LEU A 1 120 ? 8.872 -10.620 -0.495 1.00 98.56 120 LEU A N 1
ATOM 864 C CA . LEU A 1 120 ? 7.640 -10.502 -1.275 1.00 98.56 120 LEU A CA 1
ATOM 865 C C . LEU A 1 120 ? 7.559 -11.654 -2.276 1.00 98.56 120 LEU A C 1
ATOM 867 O O . LEU A 1 120 ? 8.533 -11.957 -2.959 1.00 98.56 120 LEU A O 1
ATOM 871 N N . THR A 1 121 ? 6.415 -12.325 -2.357 1.00 98.38 121 THR A N 1
ATOM 872 C CA . THR A 1 121 ? 6.284 -13.601 -3.078 1.00 98.38 121 THR A CA 1
ATOM 873 C C . THR A 1 121 ? 5.637 -13.469 -4.448 1.00 98.38 121 THR A C 1
ATOM 875 O O . THR A 1 121 ? 5.824 -14.345 -5.286 1.00 98.38 121 THR A O 1
ATOM 878 N N . HIS A 1 122 ? 4.892 -12.392 -4.697 1.00 98.44 122 HIS A N 1
ATOM 879 C CA . HIS A 1 122 ? 4.043 -12.285 -5.877 1.00 98.44 122 HIS A CA 1
ATOM 880 C C . HIS A 1 122 ? 4.094 -10.904 -6.520 1.00 98.44 122 HIS A C 1
ATOM 882 O O . HIS A 1 122 ? 4.401 -9.898 -5.880 1.00 98.44 122 HIS A O 1
ATOM 888 N N . ARG A 1 123 ? 3.723 -10.874 -7.800 1.00 98.31 123 ARG A N 1
ATOM 889 C CA . ARG A 1 123 ? 3.283 -9.662 -8.488 1.00 98.31 123 ARG A CA 1
ATOM 890 C C . ARG A 1 123 ? 1.771 -9.683 -8.650 1.00 98.31 123 ARG A C 1
ATOM 892 O O . ARG A 1 123 ? 1.185 -10.767 -8.659 1.00 98.31 123 ARG A O 1
ATOM 899 N N . LEU A 1 124 ? 1.154 -8.519 -8.837 1.00 98.69 124 LEU A N 1
ATOM 900 C CA . LEU A 1 124 ? -0.231 -8.452 -9.299 1.00 98.69 124 LEU A CA 1
ATOM 901 C C . LEU A 1 124 ? -0.345 -9.212 -10.636 1.00 98.69 124 LEU A C 1
ATOM 903 O O . LEU A 1 124 ? 0.392 -8.899 -11.577 1.00 98.69 124 LEU A O 1
ATOM 907 N N . PRO A 1 125 ? -1.235 -10.210 -10.768 1.00 98.56 125 PRO A N 1
ATOM 908 C CA . PRO A 1 125 ? -1.358 -10.948 -12.016 1.00 98.56 125 PRO A CA 1
ATOM 909 C C . PRO A 1 125 ? -1.620 -10.020 -13.204 1.00 98.56 125 PRO A C 1
ATOM 911 O O . PRO A 1 125 ? -2.384 -9.065 -13.114 1.00 98.56 125 PRO A O 1
ATOM 914 N N . GLY A 1 126 ? -0.981 -10.298 -14.339 1.00 97.94 126 GLY A N 1
ATOM 915 C CA . GLY A 1 126 ? -1.031 -9.421 -15.514 1.00 97.94 126 GLY A CA 1
ATOM 916 C C . GLY A 1 126 ? 0.135 -8.437 -15.604 1.00 97.94 126 GLY A C 1
ATOM 917 O O . GLY A 1 126 ? 0.452 -8.021 -16.716 1.00 97.94 126 GLY A O 1
ATOM 918 N N . THR A 1 127 ? 0.838 -8.157 -14.501 1.00 98.44 127 THR A N 1
ATOM 919 C CA . THR A 1 127 ? 1.985 -7.243 -14.507 1.00 98.44 127 THR A CA 1
ATOM 920 C C . THR A 1 127 ? 3.331 -7.968 -14.541 1.00 98.44 127 THR A C 1
ATOM 922 O O . THR A 1 127 ? 3.431 -9.158 -14.238 1.00 98.44 127 THR A O 1
ATOM 925 N N 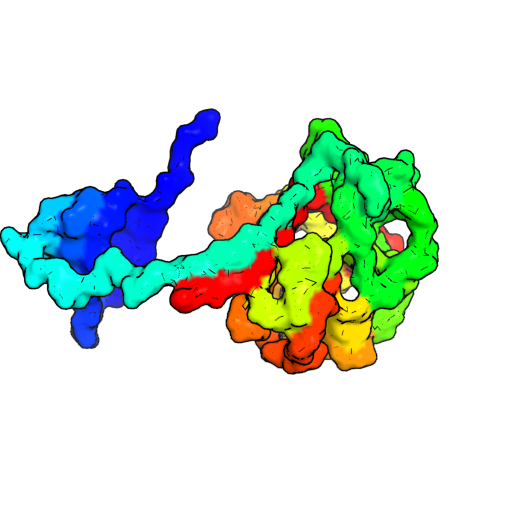. GLY A 1 128 ? 4.385 -7.252 -14.938 1.00 97.00 128 GLY A N 1
ATOM 926 C CA . GLY A 1 128 ? 5.774 -7.690 -14.771 1.00 97.00 128 GLY A CA 1
ATOM 927 C C . GLY A 1 128 ? 6.197 -8.929 -15.571 1.00 97.00 128 GLY A C 1
ATOM 928 O O . GLY A 1 128 ? 7.241 -9.505 -15.283 1.00 97.00 128 GLY A O 1
ATOM 929 N N . LYS A 1 129 ? 5.413 -9.359 -16.569 1.00 96.25 129 LYS A N 1
ATOM 930 C CA . LYS A 1 129 ? 5.693 -10.550 -17.396 1.00 96.25 129 LYS A CA 1
ATOM 931 C C . LYS A 1 129 ? 6.999 -10.471 -18.198 1.00 96.25 129 LYS A C 1
ATOM 933 O O . LYS A 1 129 ? 7.516 -11.512 -18.588 1.00 96.25 129 LYS A O 1
ATOM 938 N N . LEU A 1 130 ? 7.506 -9.267 -18.470 1.00 96.12 130 LEU A N 1
ATOM 939 C CA . LEU A 1 130 ? 8.790 -9.040 -19.143 1.00 96.12 130 LEU A CA 1
ATOM 940 C C . LEU A 1 130 ? 9.941 -8.741 -18.174 1.00 96.12 130 LEU A C 1
ATOM 942 O O . LEU A 1 130 ? 11.062 -8.501 -18.625 1.00 96.12 130 LEU A O 1
ATOM 946 N N . LEU A 1 131 ? 9.693 -8.733 -16.864 1.00 95.25 131 LEU A N 1
ATOM 947 C CA . LEU A 1 131 ? 10.763 -8.557 -15.893 1.00 95.25 131 LEU A CA 1
ATOM 948 C C . LEU A 1 131 ? 11.566 -9.859 -15.780 1.00 95.25 131 LEU A C 1
ATOM 950 O O . LEU A 1 131 ? 10.979 -10.943 -15.703 1.00 95.25 131 LEU A O 1
ATOM 954 N N . PRO A 1 132 ? 12.905 -9.785 -15.785 1.00 96.44 132 PRO A N 1
ATOM 955 C CA . PRO A 1 132 ? 13.739 -10.962 -15.595 1.00 96.44 132 PRO A CA 1
ATOM 956 C C . PRO A 1 132 ? 13.585 -11.522 -14.175 1.00 96.44 132 PRO A C 1
ATOM 958 O O . PRO A 1 132 ? 13.131 -10.838 -13.259 1.00 96.44 132 PRO A O 1
ATOM 961 N N . ALA A 1 133 ? 14.023 -12.769 -13.980 1.00 96.38 133 ALA A N 1
ATOM 962 C CA . ALA A 1 133 ? 13.975 -13.423 -12.673 1.00 96.38 133 ALA A CA 1
ATOM 963 C C . ALA A 1 133 ? 14.735 -12.640 -11.588 1.00 96.38 133 ALA A C 1
ATOM 965 O O . ALA A 1 133 ? 14.275 -12.585 -10.454 1.00 96.38 133 ALA A O 1
ATOM 966 N N . HIS A 1 134 ? 15.880 -12.042 -11.939 1.00 98.31 134 HIS A N 1
ATOM 967 C CA . HIS A 1 134 ? 16.613 -11.100 -11.089 1.00 98.31 134 HIS A CA 1
ATOM 968 C C . HIS A 1 134 ? 16.160 -9.692 -11.447 1.00 98.31 134 HIS A C 1
ATOM 970 O O . HIS A 1 134 ? 16.641 -9.117 -12.426 1.00 98.31 134 HIS A O 1
ATOM 976 N N . ASP A 1 135 ? 15.206 -9.162 -10.695 1.00 98.31 135 ASP A N 1
ATOM 977 C CA . ASP A 1 135 ? 14.528 -7.936 -11.080 1.00 98.31 135 ASP A CA 1
ATOM 978 C C . ASP A 1 135 ? 15.454 -6.708 -10.960 1.00 98.31 135 ASP A C 1
ATOM 980 O O . ASP A 1 135 ? 15.865 -6.361 -9.847 1.00 98.31 135 ASP A O 1
ATOM 984 N N . PRO A 1 136 ? 15.774 -6.006 -12.067 1.00 97.94 136 PRO A N 1
ATOM 985 C CA . PRO A 1 136 ? 16.636 -4.828 -12.040 1.00 97.94 136 PRO A CA 1
ATOM 986 C C . PRO A 1 136 ? 16.043 -3.651 -11.254 1.00 97.94 136 PRO A C 1
ATOM 988 O O . PRO A 1 136 ? 16.804 -2.776 -10.834 1.00 97.94 136 PRO A O 1
ATOM 991 N N . ASN A 1 137 ? 14.725 -3.625 -11.046 1.00 98.31 137 ASN A N 1
ATOM 992 C CA . ASN A 1 137 ? 14.014 -2.552 -10.356 1.00 98.31 137 ASN A CA 1
ATOM 993 C C . ASN A 1 137 ? 13.876 -2.799 -8.850 1.00 98.31 137 ASN A C 1
ATOM 995 O O . ASN A 1 137 ? 13.358 -1.941 -8.134 1.00 98.31 137 ASN A O 1
ATOM 999 N N . LEU A 1 138 ? 14.350 -3.944 -8.353 1.00 98.69 138 LEU A N 1
ATOM 1000 C CA . LEU A 1 138 ? 14.361 -4.267 -6.933 1.00 98.69 138 LEU A CA 1
ATOM 1001 C C . LEU A 1 138 ? 15.793 -4.299 -6.410 1.00 98.69 138 LEU A C 1
ATOM 1003 O O . LEU A 1 138 ? 16.677 -4.958 -6.963 1.00 98.69 138 LEU A O 1
ATOM 1007 N N . VAL A 1 139 ? 16.021 -3.619 -5.288 1.00 98.75 139 VAL A N 1
ATOM 1008 C CA . VAL A 1 139 ? 17.284 -3.701 -4.547 1.00 98.75 139 VAL A CA 1
ATOM 1009 C C . VAL A 1 139 ? 16.997 -3.920 -3.074 1.00 98.75 139 VAL A C 1
ATOM 1011 O O . VAL A 1 139 ? 16.513 -3.023 -2.386 1.00 98.75 139 VAL A O 1
ATOM 1014 N N . LEU A 1 140 ? 17.352 -5.096 -2.563 1.00 98.75 140 LEU A N 1
ATOM 1015 C CA . LEU A 1 140 ? 17.338 -5.348 -1.130 1.00 98.75 140 LEU A CA 1
ATOM 1016 C C . LEU A 1 140 ? 18.576 -4.699 -0.492 1.00 98.75 140 LEU A C 1
ATOM 1018 O O . LEU A 1 140 ? 19.705 -4.899 -0.944 1.00 98.75 140 LEU A O 1
ATOM 1022 N N . ALA A 1 141 ? 18.401 -3.941 0.584 1.00 98.38 141 ALA A N 1
ATOM 1023 C CA . ALA A 1 141 ? 1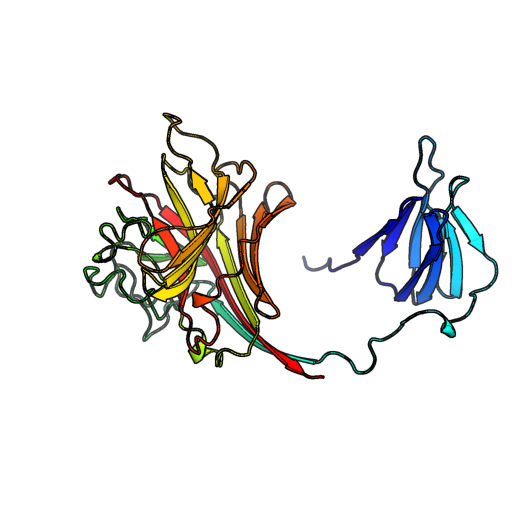9.488 -3.313 1.330 1.00 98.38 141 ALA A CA 1
ATOM 1024 C C . ALA A 1 141 ? 19.454 -3.756 2.807 1.00 98.38 141 ALA A C 1
ATOM 1026 O O . ALA A 1 141 ? 19.072 -2.970 3.679 1.00 98.38 141 ALA A O 1
ATOM 1027 N N . PRO A 1 142 ? 19.888 -5.001 3.114 1.00 97.75 142 PRO A N 1
ATOM 1028 C CA . PRO A 1 142 ? 19.760 -5.593 4.449 1.00 97.75 142 PRO A CA 1
ATOM 1029 C C . PRO A 1 142 ? 20.404 -4.775 5.568 1.00 97.75 142 PRO A C 1
ATOM 1031 O O . PRO A 1 142 ? 19.831 -4.642 6.644 1.00 97.75 142 PRO A O 1
ATOM 1034 N N . ALA A 1 143 ? 21.563 -4.169 5.290 1.00 97.69 143 ALA A N 1
ATOM 1035 C CA . ALA A 1 143 ? 22.323 -3.383 6.263 1.00 97.69 143 ALA A CA 1
ATOM 1036 C C . ALA A 1 143 ? 21.540 -2.186 6.833 1.00 97.69 143 ALA A C 1
ATOM 1038 O O . ALA A 1 143 ? 21.810 -1.754 7.949 1.00 97.69 143 ALA A O 1
ATOM 1039 N N . VAL A 1 144 ? 20.572 -1.663 6.077 1.00 97.62 144 VAL A N 1
ATOM 1040 C CA . VAL A 1 144 ? 19.720 -0.536 6.484 1.00 97.62 144 VAL A CA 1
ATOM 1041 C C . VAL A 1 144 ? 18.244 -0.927 6.621 1.00 97.62 144 VAL A C 1
ATOM 1043 O O . VAL A 1 144 ? 17.427 -0.075 6.958 1.00 97.62 144 VAL A O 1
ATOM 1046 N N . GLY A 1 145 ? 17.899 -2.202 6.396 1.00 98.12 145 GLY A N 1
ATOM 1047 C CA . GLY A 1 145 ? 16.524 -2.704 6.461 1.00 98.12 145 GLY A CA 1
ATOM 1048 C C . GLY A 1 145 ? 15.592 -2.012 5.467 1.00 98.12 145 GLY A C 1
ATOM 1049 O O . GLY A 1 145 ? 14.536 -1.524 5.858 1.00 98.12 145 GLY A O 1
ATOM 1050 N N . LEU A 1 146 ? 16.016 -1.894 4.203 1.00 98.56 146 LEU A N 1
ATOM 1051 C CA . LEU A 1 146 ? 15.216 -1.276 3.143 1.00 98.56 146 LEU A CA 1
ATOM 1052 C C . LEU A 1 146 ? 15.063 -2.208 1.942 1.00 98.56 146 LEU A C 1
ATOM 1054 O O . LEU A 1 146 ? 16.013 -2.877 1.534 1.00 98.56 146 LEU A O 1
ATOM 1058 N N . LEU A 1 147 ? 13.896 -2.155 1.314 1.00 98.81 147 LEU A N 1
ATOM 1059 C CA . LEU A 1 147 ? 13.701 -2.517 -0.084 1.00 98.81 147 LEU A CA 1
ATOM 1060 C C . LEU A 1 147 ? 13.637 -1.230 -0.910 1.00 98.81 147 LEU A C 1
ATOM 1062 O O . LEU A 1 147 ? 12.896 -0.307 -0.573 1.00 98.81 147 LEU A O 1
ATOM 1066 N N . GLN A 1 148 ? 14.410 -1.160 -1.989 1.00 98.69 148 GLN A N 1
ATOM 1067 C CA . GLN A 1 148 ? 14.295 -0.098 -2.983 1.00 98.69 148 GLN A CA 1
ATOM 1068 C C . GLN A 1 148 ? 13.496 -0.623 -4.171 1.00 98.69 148 GLN A C 1
ATOM 1070 O O . GLN A 1 148 ? 13.838 -1.674 -4.716 1.00 98.69 148 GLN A O 1
ATOM 1075 N N . LEU A 1 149 ? 12.460 0.118 -4.551 1.00 98.56 149 LEU A N 1
ATOM 1076 C CA . LEU A 1 149 ? 11.609 -0.145 -5.705 1.00 98.56 149 LEU A CA 1
ATOM 1077 C C . LEU A 1 149 ? 11.801 0.979 -6.724 1.00 98.56 149 LEU A C 1
ATOM 1079 O O . LEU A 1 149 ? 11.494 2.136 -6.432 1.00 98.56 149 LEU A O 1
ATOM 1083 N N . THR A 1 150 ? 12.310 0.661 -7.908 1.00 98.00 150 THR A N 1
ATOM 1084 C CA . THR A 1 150 ? 12.435 1.618 -9.008 1.00 98.00 150 THR A CA 1
ATOM 1085 C C . THR A 1 150 ? 11.155 1.618 -9.838 1.00 98.00 150 THR A C 1
ATOM 1087 O O . THR A 1 150 ? 10.728 0.581 -10.331 1.00 98.00 150 THR A O 1
ATOM 1090 N N . THR A 1 151 ? 10.524 2.781 -9.989 1.00 96.50 151 THR A N 1
ATOM 1091 C CA . THR A 1 151 ? 9.312 2.926 -10.802 1.00 96.50 151 THR A CA 1
ATOM 1092 C C . THR A 1 151 ? 9.611 2.647 -12.271 1.00 96.50 151 THR A C 1
ATOM 1094 O O . THR A 1 151 ? 10.676 3.006 -12.780 1.00 96.50 151 THR A O 1
ATOM 1097 N N . THR A 1 152 ? 8.637 2.082 -12.978 1.00 96.00 152 THR A N 1
ATOM 1098 C CA . THR A 1 152 ? 8.742 1.823 -14.417 1.00 96.00 152 THR A CA 1
ATOM 1099 C C . THR A 1 152 ? 7.708 2.614 -15.206 1.00 96.00 152 THR A C 1
ATOM 1101 O O . THR A 1 152 ? 6.682 3.041 -14.671 1.00 96.00 152 THR A O 1
ATOM 1104 N N . GLU A 1 153 ? 7.970 2.794 -16.501 1.00 96.12 153 GLU A N 1
ATOM 1105 C CA . GLU A 1 153 ? 7.011 3.385 -17.431 1.00 96.12 153 GLU A CA 1
ATOM 1106 C C . GLU A 1 153 ? 5.863 2.401 -17.687 1.00 96.12 153 GLU A C 1
ATOM 1108 O O . GLU A 1 153 ? 5.937 1.551 -18.576 1.00 96.12 153 GLU A O 1
ATOM 1113 N N . ASN A 1 154 ? 4.816 2.513 -16.878 1.00 96.69 154 ASN A N 1
ATOM 1114 C CA . ASN A 1 154 ? 3.594 1.732 -16.974 1.00 96.69 154 ASN A CA 1
ATOM 1115 C C . ASN A 1 154 ? 2.402 2.565 -16.479 1.00 96.69 154 ASN A C 1
ATOM 1117 O O . ASN A 1 154 ? 2.583 3.524 -15.728 1.00 96.69 154 ASN A O 1
ATOM 1121 N N . ASP A 1 155 ? 1.199 2.200 -16.908 1.00 96.06 155 ASP A N 1
ATOM 1122 C CA . ASP A 1 155 ? -0.048 2.754 -16.392 1.00 96.06 155 ASP A CA 1
ATOM 1123 C C . ASP A 1 155 ? -1.092 1.638 -16.309 1.00 96.06 155 ASP A C 1
ATOM 1125 O O . ASP A 1 155 ? -1.421 0.997 -17.308 1.00 96.06 155 ASP A O 1
ATOM 1129 N N . LEU A 1 156 ? -1.609 1.378 -15.108 1.00 96.75 156 LEU A N 1
ATOM 1130 C CA . LEU A 1 156 ? -2.731 0.453 -14.956 1.00 96.75 156 LEU A CA 1
ATOM 1131 C C . LEU A 1 156 ? -4.013 1.045 -15.547 1.00 96.75 156 LEU A C 1
ATOM 1133 O O . LEU A 1 156 ? -4.869 0.283 -15.982 1.00 96.75 156 LEU A O 1
ATOM 1137 N N . ASN A 1 157 ? -4.147 2.371 -15.605 1.00 96.62 157 ASN A N 1
ATOM 1138 C CA . ASN A 1 157 ? -5.219 2.983 -16.374 1.00 96.62 157 ASN A CA 1
ATOM 1139 C C . ASN A 1 157 ? -4.930 2.802 -17.873 1.00 96.62 157 ASN A C 1
ATOM 1141 O O . ASN A 1 157 ? -3.876 3.204 -18.364 1.00 96.62 157 ASN A O 1
ATOM 1145 N N . GLY A 1 158 ? -5.833 2.148 -18.599 1.00 96.94 158 GLY A N 1
ATOM 1146 C CA . GLY A 1 158 ? -5.635 1.800 -20.007 1.00 96.94 158 GLY A CA 1
ATOM 1147 C C . GLY A 1 158 ? -4.627 0.666 -20.259 1.00 96.94 158 GLY A C 1
ATOM 1148 O O . GLY A 1 158 ? -4.290 0.404 -21.412 1.00 96.94 158 GLY A O 1
ATOM 1149 N N . GLN A 1 159 ? -4.147 -0.022 -19.211 1.00 97.31 159 GLN A N 1
ATOM 1150 C CA . GLN A 1 159 ? -3.281 -1.215 -19.301 1.00 97.31 159 GLN A CA 1
ATOM 1151 C C . GLN A 1 159 ? -1.980 -1.013 -20.110 1.00 97.31 159 GLN A C 1
ATOM 1153 O O . GLN A 1 159 ? -1.516 -1.894 -20.841 1.00 97.31 159 GLN A O 1
ATOM 1158 N N . VAL A 1 160 ? -1.352 0.148 -19.975 1.00 97.12 160 VAL A N 1
ATOM 1159 C CA . VAL A 1 160 ? -0.186 0.552 -20.765 1.00 97.12 160 VAL A CA 1
ATOM 1160 C C . VAL A 1 160 ? 1.094 -0.018 -20.162 1.00 97.12 160 VAL A C 1
ATOM 1162 O O . VAL A 1 160 ? 1.424 0.262 -19.012 1.00 97.12 160 VAL A O 1
ATOM 1165 N N . LYS A 1 161 ? 1.859 -0.791 -20.950 1.00 97.25 161 LYS A N 1
ATOM 1166 C CA . LYS A 1 161 ? 3.183 -1.340 -20.562 1.00 97.25 161 LYS A CA 1
ATOM 1167 C C . LYS A 1 161 ? 3.177 -2.087 -19.213 1.00 97.25 161 LYS A C 1
ATOM 1169 O O . LYS A 1 161 ? 4.180 -2.144 -18.501 1.00 97.25 161 LYS A O 1
ATOM 1174 N N . ILE A 1 162 ? 2.038 -2.681 -18.854 1.00 97.31 162 ILE A N 1
ATOM 1175 C CA . ILE A 1 162 ? 1.854 -3.401 -17.584 1.00 97.31 162 ILE A CA 1
ATOM 1176 C C . ILE A 1 162 ? 2.771 -4.621 -17.464 1.00 97.31 162 ILE A C 1
ATOM 1178 O O . ILE A 1 162 ? 3.151 -5.013 -16.364 1.00 97.31 162 ILE A O 1
ATOM 1182 N N . ASP A 1 163 ? 3.217 -5.178 -18.586 1.00 96.75 163 ASP A N 1
ATOM 1183 C CA . ASP A 1 163 ? 4.204 -6.251 -18.662 1.00 96.75 163 ASP A CA 1
ATOM 1184 C C . ASP A 1 163 ? 5.576 -5.876 -18.072 1.00 96.75 163 ASP A C 1
ATOM 1186 O O . ASP A 1 163 ? 6.340 -6.767 -17.708 1.00 96.75 163 ASP A O 1
ATOM 1190 N N . ARG A 1 164 ? 5.860 -4.582 -17.898 1.00 95.75 164 ARG A N 1
ATOM 1191 C CA . ARG A 1 164 ? 7.031 -4.041 -17.183 1.00 95.75 164 ARG A CA 1
ATOM 1192 C C . ARG A 1 164 ? 6.669 -3.412 -15.832 1.00 95.75 164 ARG A C 1
ATOM 1194 O O . ARG A 1 164 ? 7.516 -2.789 -15.199 1.00 95.75 164 ARG A O 1
ATOM 1201 N N . GLY A 1 165 ? 5.411 -3.521 -15.412 1.00 96.44 165 GLY A N 1
ATOM 1202 C CA . GLY A 1 165 ? 4.877 -2.869 -14.222 1.00 96.44 165 GLY A CA 1
ATOM 1203 C C . GLY A 1 165 ? 5.372 -3.483 -12.914 1.00 96.44 165 GLY A C 1
ATOM 1204 O O . GLY A 1 165 ? 5.223 -4.688 -12.676 1.00 96.44 165 GLY A O 1
ATOM 1205 N N . GLU A 1 166 ? 5.881 -2.624 -12.035 1.00 96.25 166 GLU A N 1
ATOM 1206 C CA . GLU A 1 166 ? 6.323 -2.978 -10.688 1.00 96.25 166 GLU A CA 1
ATOM 1207 C C . GLU A 1 166 ? 5.172 -2.937 -9.678 1.00 96.25 166 GLU A C 1
ATOM 1209 O O . GLU A 1 166 ? 4.925 -1.928 -9.017 1.00 96.25 166 GLU A O 1
ATOM 1214 N N . TYR A 1 167 ? 4.469 -4.065 -9.566 1.00 98.38 167 TYR A N 1
ATOM 1215 C CA . TYR A 1 167 ? 3.371 -4.284 -8.621 1.00 98.38 167 TYR A CA 1
ATOM 1216 C C . TYR A 1 167 ? 3.695 -5.487 -7.747 1.00 98.38 167 TYR A C 1
ATOM 1218 O O . TYR A 1 167 ? 3.200 -6.584 -7.990 1.00 98.38 167 TYR A O 1
ATOM 1226 N N . VAL A 1 168 ? 4.563 -5.305 -6.757 1.00 98.69 168 VAL A N 1
ATOM 1227 C CA . VAL A 1 168 ? 5.135 -6.389 -5.941 1.00 98.69 168 VAL A CA 1
ATOM 1228 C C . VAL A 1 168 ? 4.433 -6.506 -4.598 1.00 98.69 168 VAL A C 1
ATOM 1230 O O . VAL A 1 168 ? 4.037 -5.510 -4.002 1.00 98.69 168 VAL A O 1
ATOM 1233 N N . GLY A 1 169 ? 4.271 -7.723 -4.100 1.00 98.56 169 GLY A N 1
ATOM 1234 C CA . GLY A 1 169 ? 3.495 -7.952 -2.896 1.00 98.56 169 GLY A CA 1
ATOM 1235 C C . GLY A 1 169 ? 3.380 -9.418 -2.523 1.00 98.56 169 GLY A C 1
ATOM 1236 O O . GLY A 1 169 ? 4.303 -10.215 -2.710 1.00 98.56 169 GLY A O 1
ATOM 1237 N N . VAL A 1 170 ? 2.228 -9.766 -1.969 1.00 98.81 170 VAL A N 1
ATOM 1238 C CA . VAL A 1 170 ? 1.899 -11.121 -1.540 1.00 98.81 170 VAL A CA 1
ATOM 1239 C C . VAL A 1 170 ? 0.479 -11.487 -1.949 1.00 98.81 170 VAL A C 1
ATOM 1241 O O . VAL A 1 170 ? -0.335 -10.628 -2.291 1.00 98.81 170 VAL A O 1
ATOM 1244 N N . ARG A 1 171 ? 0.177 -12.777 -1.858 1.00 98.56 171 ARG A N 1
ATOM 1245 C CA . ARG A 1 171 ? -1.157 -13.330 -2.040 1.00 98.56 171 ARG A CA 1
ATOM 1246 C C . ARG A 1 171 ? -1.818 -13.499 -0.671 1.00 98.56 171 ARG A C 1
ATOM 1248 O O . ARG A 1 171 ? -1.241 -14.121 0.217 1.00 98.56 171 ARG A O 1
ATOM 1255 N N . LEU A 1 172 ? -3.010 -12.943 -0.466 1.00 98.50 172 LEU A N 1
ATOM 1256 C CA . LEU A 1 172 ? -3.682 -12.976 0.838 1.00 98.50 172 LEU A CA 1
ATOM 1257 C C . LEU A 1 172 ? -4.082 -14.394 1.270 1.00 98.50 172 LEU A C 1
ATOM 1259 O O . LEU A 1 172 ? -4.145 -14.659 2.473 1.00 98.50 172 LEU A O 1
ATOM 1263 N N . SER A 1 173 ? -4.311 -15.318 0.330 1.00 97.69 173 SER A N 1
ATOM 1264 C CA . SER A 1 173 ? -4.606 -16.718 0.663 1.00 97.69 173 SER A CA 1
ATOM 1265 C C . SER A 1 173 ? -3.469 -17.394 1.433 1.00 97.69 173 SER A C 1
ATOM 1267 O O . SER A 1 173 ? -3.729 -18.261 2.264 1.00 97.69 173 SER A O 1
ATOM 1269 N N . ASP A 1 174 ? -2.221 -16.951 1.238 1.00 97.12 174 ASP A N 1
ATOM 1270 C CA . ASP A 1 174 ? -1.051 -17.446 1.980 1.00 97.12 174 ASP A CA 1
ATOM 1271 C C . ASP A 1 174 ? -1.125 -17.075 3.477 1.00 97.12 174 ASP A C 1
ATOM 1273 O O . ASP A 1 174 ? -0.449 -17.668 4.316 1.00 97.12 174 ASP A O 1
ATOM 1277 N N . PHE A 1 175 ? -1.992 -16.116 3.822 1.00 96.38 175 PHE A N 1
ATOM 1278 C CA . PHE A 1 175 ? -2.306 -15.670 5.183 1.00 96.38 175 PHE A CA 1
ATOM 1279 C C . PHE A 1 175 ? -3.715 -16.100 5.617 1.00 96.38 175 PHE A C 1
ATOM 1281 O O . PHE A 1 175 ? -4.243 -15.623 6.622 1.00 96.38 175 PHE A O 1
ATOM 1288 N N . GLY A 1 176 ? -4.319 -17.028 4.868 1.00 95.81 176 GLY A N 1
ATOM 1289 C CA . GLY A 1 176 ? -5.600 -17.651 5.163 1.00 95.81 176 GLY A CA 1
ATOM 1290 C C . GLY A 1 176 ? -6.822 -16.775 4.889 1.00 95.81 176 GLY A C 1
ATOM 1291 O O . GLY A 1 176 ? -7.870 -17.004 5.492 1.00 95.81 176 GLY A O 1
ATOM 1292 N N . PHE A 1 177 ? -6.698 -15.786 4.004 1.00 97.44 177 PHE A N 1
ATOM 1293 C CA . PHE A 1 177 ? -7.851 -15.120 3.407 1.00 97.44 177 PHE A CA 1
ATOM 1294 C C . PHE A 1 177 ? -8.581 -16.080 2.463 1.00 97.44 177 PHE A C 1
ATOM 1296 O O . PHE A 1 177 ? -7.963 -16.747 1.636 1.00 97.44 177 PHE A O 1
ATOM 1303 N N . THR A 1 178 ? -9.898 -16.133 2.593 1.00 96.31 178 THR A N 1
ATOM 1304 C CA . THR A 1 178 ? -10.812 -16.974 1.814 1.00 96.31 178 THR A CA 1
ATOM 1305 C C . THR A 1 178 ? -11.925 -16.159 1.148 1.00 96.31 178 THR A C 1
ATOM 1307 O O . THR A 1 178 ? -12.774 -16.721 0.457 1.00 96.31 178 THR A O 1
ATOM 1310 N N . GLY A 1 179 ? -11.919 -14.832 1.336 1.00 95.31 179 GLY A N 1
ATOM 1311 C CA . GLY A 1 179 ? -12.890 -13.881 0.783 1.00 95.31 179 GLY A CA 1
ATOM 1312 C C . GLY A 1 179 ? -13.845 -13.283 1.821 1.00 95.31 179 GLY A C 1
ATOM 1313 O O . GLY A 1 179 ? -14.436 -12.225 1.576 1.00 95.31 179 GLY A O 1
ATOM 1314 N N . VAL A 1 180 ? -13.976 -13.912 2.993 1.00 94.44 180 VAL A N 1
ATOM 1315 C CA . VAL A 1 180 ? -14.908 -13.487 4.060 1.00 94.44 180 VAL A CA 1
ATOM 1316 C C . VAL A 1 180 ? -14.234 -12.682 5.166 1.00 94.44 180 VAL A C 1
ATOM 1318 O O . VAL A 1 180 ? -14.911 -12.011 5.939 1.00 94.44 180 VAL A O 1
ATOM 1321 N N . GLU A 1 181 ? -12.911 -12.754 5.248 1.00 96.19 181 GLU A N 1
ATOM 1322 C CA . GLU A 1 181 ? -12.116 -12.053 6.241 1.00 96.19 181 GLU A CA 1
ATOM 1323 C C . GLU A 1 181 ? -11.928 -10.580 5.887 1.00 96.19 181 GLU A C 1
ATOM 1325 O O . GLU A 1 181 ? -12.032 -10.148 4.731 1.00 96.19 181 GLU A O 1
ATOM 1330 N N . ASP A 1 182 ? -11.601 -9.819 6.919 1.00 96.75 182 ASP A N 1
ATOM 1331 C CA . ASP A 1 182 ? -11.090 -8.469 6.787 1.00 96.75 182 ASP A CA 1
ATOM 1332 C C . ASP A 1 182 ? -9.562 -8.520 6.677 1.00 96.75 1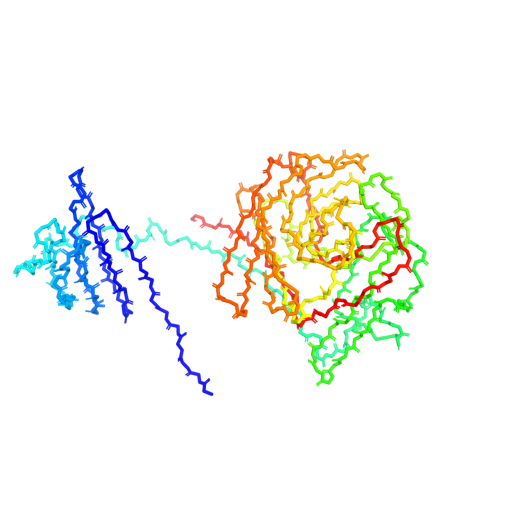82 ASP A C 1
ATOM 1334 O O . ASP A 1 182 ? -8.907 -9.478 7.112 1.00 96.75 182 ASP A O 1
ATOM 1338 N N . PHE A 1 183 ? -8.980 -7.490 6.072 1.00 98.25 183 PHE A N 1
ATOM 1339 C CA . PHE A 1 183 ? -7.533 -7.391 5.947 1.00 98.25 183 PHE A CA 1
ATOM 1340 C C . PHE A 1 183 ? -7.056 -5.946 5.982 1.00 98.25 183 PHE A C 1
ATOM 1342 O O . PHE A 1 183 ? -7.795 -5.013 5.677 1.00 98.25 183 PHE A O 1
ATOM 1349 N N . ALA A 1 184 ? -5.778 -5.776 6.298 1.00 98.62 184 ALA A N 1
ATOM 1350 C CA . ALA A 1 184 ? -5.062 -4.521 6.166 1.00 98.62 184 ALA A CA 1
ATOM 1351 C C . ALA A 1 184 ? -3.643 -4.805 5.696 1.00 98.62 184 ALA A C 1
ATOM 1353 O O . ALA A 1 184 ? -2.979 -5.715 6.201 1.00 98.62 184 ALA A O 1
ATOM 1354 N N . VAL A 1 185 ? -3.171 -3.993 4.761 1.00 98.81 185 VAL A N 1
ATOM 1355 C CA . VAL A 1 185 ? -1.767 -3.927 4.383 1.00 98.81 185 VAL A CA 1
ATOM 1356 C C . VAL A 1 185 ? -1.234 -2.537 4.626 1.00 98.81 185 VAL A C 1
ATOM 1358 O O . VAL A 1 185 ? -1.924 -1.550 4.376 1.00 98.81 185 VAL A O 1
ATOM 1361 N N . SER A 1 186 ? -0.004 -2.454 5.112 1.00 98.81 186 SER A N 1
ATOM 1362 C CA . SER A 1 186 ? 0.651 -1.175 5.335 1.00 98.81 186 SER A CA 1
ATOM 1363 C C . SER A 1 186 ? 2.088 -1.172 4.855 1.00 98.81 186 SER A C 1
ATOM 1365 O O . SER A 1 186 ? 2.736 -2.215 4.758 1.00 98.81 186 SER A O 1
ATOM 1367 N N . ALA A 1 187 ? 2.578 0.024 4.545 1.00 98.88 187 ALA A N 1
ATOM 1368 C CA . ALA A 1 187 ? 3.956 0.255 4.158 1.00 98.88 187 ALA A CA 1
ATOM 1369 C C . ALA A 1 187 ? 4.520 1.498 4.838 1.00 98.88 187 ALA A C 1
ATOM 1371 O O . ALA A 1 187 ? 3.845 2.525 4.917 1.00 98.88 187 ALA A O 1
ATOM 1372 N N . VAL A 1 188 ? 5.773 1.412 5.280 1.00 98.75 188 VAL A N 1
ATOM 1373 C CA . VAL A 1 188 ? 6.535 2.551 5.805 1.00 98.75 188 VAL A CA 1
ATOM 1374 C C . VAL A 1 188 ? 7.492 3.038 4.723 1.00 98.75 188 VAL A C 1
ATOM 1376 O O . VAL A 1 188 ? 8.418 2.316 4.347 1.00 98.75 188 VAL A O 1
ATOM 1379 N N . ILE A 1 189 ? 7.277 4.263 4.249 1.00 98.56 189 ILE A N 1
ATOM 1380 C CA . ILE A 1 189 ? 8.049 4.900 3.177 1.00 98.56 189 ILE A CA 1
ATOM 1381 C C . ILE A 1 189 ? 8.832 6.070 3.783 1.00 98.56 189 ILE A C 1
ATOM 1383 O O . ILE A 1 189 ? 8.270 7.157 3.939 1.00 98.56 189 ILE A O 1
ATOM 1387 N N . PRO A 1 190 ? 10.102 5.871 4.181 1.00 98.12 190 PRO A N 1
ATOM 1388 C CA . PRO A 1 190 ? 10.930 6.970 4.653 1.00 98.12 190 PRO A CA 1
ATOM 1389 C C . PRO A 1 190 ? 11.302 7.897 3.496 1.00 98.12 190 PRO A C 1
ATOM 1391 O O . PRO A 1 190 ? 11.538 7.418 2.384 1.00 98.12 190 PRO A O 1
ATOM 1394 N N . ASN A 1 191 ? 11.423 9.196 3.781 1.00 96.50 191 ASN A N 1
ATOM 1395 C CA . ASN A 1 191 ? 11.895 10.204 2.828 1.00 96.50 191 ASN A CA 1
ATOM 1396 C C . ASN A 1 191 ? 11.240 10.054 1.438 1.00 96.50 191 ASN A C 1
ATOM 1398 O O . ASN A 1 191 ? 11.907 9.749 0.445 1.00 96.50 191 ASN A O 1
ATOM 1402 N N . SER A 1 192 ? 9.914 10.197 1.389 1.00 95.06 192 SER A N 1
ATOM 1403 C CA . SER A 1 192 ? 9.112 10.001 0.176 1.00 95.06 192 SER A CA 1
ATOM 1404 C C . SER A 1 192 ? 9.704 10.717 -1.049 1.00 95.06 192 SER A C 1
ATOM 1406 O O . SER A 1 192 ? 10.128 11.875 -0.954 1.00 95.06 192 SER A O 1
ATOM 1408 N N . PRO A 1 193 ? 9.751 10.054 -2.219 1.00 93.88 193 PRO A N 1
ATOM 1409 C CA . PRO A 1 193 ? 10.428 10.604 -3.380 1.00 93.88 193 PRO A CA 1
ATOM 1410 C C . PRO A 1 193 ? 9.686 11.811 -3.952 1.00 93.88 193 PRO A C 1
ATOM 1412 O O . PRO A 1 193 ? 8.470 11.962 -3.821 1.00 93.88 193 PRO A O 1
ATOM 1415 N N . VAL A 1 194 ? 10.430 12.646 -4.671 1.00 92.12 194 VAL A N 1
ATOM 1416 C CA . VAL A 1 194 ? 9.838 13.672 -5.524 1.00 92.12 194 VAL A CA 1
ATOM 1417 C C . VAL A 1 194 ? 9.193 12.999 -6.736 1.00 92.12 194 VAL A C 1
ATOM 1419 O O . VAL A 1 194 ? 9.890 12.411 -7.565 1.00 92.12 194 VAL A O 1
ATOM 1422 N N . LEU A 1 195 ? 7.870 13.111 -6.843 1.00 91.62 195 LEU A N 1
ATOM 1423 C CA . LEU A 1 195 ? 7.101 12.613 -7.979 1.00 91.62 195 LEU A CA 1
ATOM 1424 C C . LEU A 1 195 ? 7.109 13.628 -9.130 1.00 91.62 195 LEU A C 1
ATOM 1426 O O . LEU A 1 195 ? 6.884 14.826 -8.940 1.00 91.62 195 LEU A O 1
ATOM 1430 N N . GLY A 1 196 ? 7.393 13.144 -10.337 1.00 89.38 196 GLY A N 1
ATOM 1431 C CA . GLY A 1 196 ? 7.130 13.854 -11.582 1.00 89.38 196 GLY A CA 1
ATOM 1432 C C . GLY A 1 196 ? 5.640 13.863 -11.906 1.00 89.38 196 GLY A C 1
ATOM 1433 O O . GLY A 1 196 ? 4.852 13.177 -11.271 1.00 89.38 196 GLY A O 1
ATOM 1434 N N . GLU A 1 197 ? 5.246 14.666 -12.889 1.00 89.31 197 GLU A N 1
ATOM 1435 C CA . GLU A 1 197 ? 3.862 14.728 -13.367 1.00 89.31 197 GLU A CA 1
ATOM 1436 C C . GLU A 1 197 ? 3.334 13.331 -13.722 1.00 89.31 197 GLU A C 1
ATOM 1438 O O . GLU A 1 197 ? 4.014 12.603 -14.438 1.00 89.31 197 GLU A O 1
ATOM 1443 N N . VAL A 1 198 ? 2.142 12.999 -13.215 1.00 90.00 198 VAL A N 1
ATOM 1444 C CA . VAL A 1 198 ? 1.448 11.699 -13.276 1.00 90.00 198 VAL A CA 1
ATOM 1445 C C . VAL A 1 198 ? 2.162 10.502 -12.646 1.00 90.00 198 VAL A C 1
ATOM 1447 O O . VAL A 1 198 ? 1.553 9.433 -12.592 1.00 90.00 198 VAL A O 1
ATOM 1450 N N . ASP A 1 199 ? 3.371 10.663 -12.094 1.00 94.44 199 ASP A N 1
ATOM 1451 C CA . ASP A 1 199 ? 4.025 9.605 -11.321 1.00 94.44 199 ASP A CA 1
ATOM 1452 C C . ASP A 1 199 ? 3.137 9.208 -10.131 1.00 94.44 199 ASP A C 1
ATOM 1454 O O . ASP A 1 199 ? 2.478 10.048 -9.501 1.00 94.44 199 ASP A O 1
ATOM 1458 N N . GLN A 1 200 ? 3.133 7.914 -9.822 1.00 95.88 200 GLN A N 1
ATOM 1459 C CA . GLN A 1 200 ? 2.328 7.312 -8.768 1.00 95.88 200 GLN A CA 1
ATOM 1460 C C . GLN A 1 200 ? 3.178 6.374 -7.914 1.00 95.88 200 GLN A C 1
ATOM 1462 O O . GLN A 1 200 ? 4.020 5.632 -8.420 1.00 95.88 200 GLN A O 1
ATOM 1467 N N . LEU A 1 201 ? 2.892 6.351 -6.617 1.00 97.44 201 LEU A N 1
ATOM 1468 C CA . LEU A 1 201 ? 3.327 5.295 -5.710 1.00 97.44 201 LEU A CA 1
ATOM 1469 C C . LEU A 1 201 ? 2.212 4.962 -4.733 1.00 97.44 201 LEU A C 1
ATOM 1471 O O . LEU A 1 201 ? 1.391 5.823 -4.410 1.00 97.44 201 LEU A O 1
ATOM 1475 N N . GLY A 1 202 ? 2.199 3.741 -4.212 1.00 98.44 202 GLY A N 1
ATOM 1476 C CA . GLY A 1 202 ? 1.245 3.408 -3.168 1.00 98.44 202 GLY A CA 1
ATOM 1477 C C . GLY A 1 202 ? 1.046 1.928 -2.920 1.00 98.44 202 GLY A C 1
ATOM 1478 O O . GLY A 1 202 ? 1.956 1.120 -3.099 1.00 98.44 202 GLY A O 1
ATOM 1479 N N . LEU A 1 203 ? -0.173 1.610 -2.493 1.00 98.88 203 LEU A N 1
ATOM 1480 C CA . LEU A 1 203 ? -0.650 0.268 -2.203 1.00 98.88 203 LEU A CA 1
ATOM 1481 C C . LEU A 1 203 ? -1.746 -0.148 -3.186 1.00 98.88 203 LEU A C 1
ATOM 1483 O O . LEU A 1 203 ? -2.513 0.685 -3.677 1.00 98.88 203 LEU A O 1
ATOM 1487 N N . TYR A 1 204 ? -1.853 -1.448 -3.434 1.00 98.88 204 TYR A N 1
ATOM 1488 C CA . TYR A 1 204 ? -2.933 -2.028 -4.228 1.00 98.88 204 TYR A CA 1
ATOM 1489 C C . TYR A 1 204 ? -3.559 -3.243 -3.540 1.00 98.88 204 TYR A C 1
ATOM 1491 O O . TYR A 1 204 ? -2.930 -3.888 -2.697 1.00 98.88 204 TYR A O 1
ATOM 1499 N N . ALA A 1 205 ? -4.788 -3.562 -3.944 1.00 98.81 205 ALA A N 1
ATOM 1500 C CA . ALA A 1 205 ? -5.448 -4.836 -3.682 1.00 98.81 205 ALA A CA 1
ATOM 1501 C C . ALA A 1 205 ? -6.260 -5.254 -4.915 1.00 98.81 205 ALA A C 1
ATOM 1503 O O . ALA A 1 205 ? -7.022 -4.451 -5.447 1.00 98.81 205 ALA A O 1
ATOM 1504 N N . GLY A 1 206 ? -6.128 -6.489 -5.389 1.00 98.50 206 GLY A N 1
ATOM 1505 C CA . GLY A 1 206 ? -6.880 -6.946 -6.559 1.00 98.50 206 GLY A CA 1
ATOM 1506 C C . GLY A 1 206 ? -6.525 -8.351 -7.010 1.00 98.50 206 GLY A C 1
ATOM 1507 O O . GLY A 1 206 ? -5.689 -9.011 -6.403 1.00 98.50 206 GLY A O 1
ATOM 1508 N N . VAL A 1 207 ? -7.157 -8.806 -8.087 1.00 98.19 207 VAL A N 1
ATOM 1509 C CA . VAL A 1 207 ? -6.937 -10.157 -8.639 1.00 98.19 207 VAL A CA 1
ATOM 1510 C C . VAL A 1 207 ? -6.089 -10.143 -9.903 1.00 98.19 207 VAL A C 1
ATOM 1512 O O . VAL A 1 207 ? -5.451 -11.139 -10.235 1.00 98.19 207 VAL A O 1
ATOM 1515 N N . ARG A 1 208 ? -6.084 -9.019 -10.624 1.00 98.19 208 ARG A N 1
ATOM 1516 C CA . ARG A 1 208 ? -5.354 -8.834 -11.879 1.00 98.19 208 ARG A CA 1
ATOM 1517 C C . ARG A 1 208 ? -5.162 -7.344 -12.168 1.00 98.19 208 ARG A C 1
ATOM 1519 O O . ARG A 1 208 ? -5.817 -6.513 -11.545 1.00 98.19 208 ARG A O 1
ATOM 1526 N N . SER A 1 209 ? -4.293 -7.019 -13.119 1.00 98.44 209 SER A N 1
ATOM 1527 C CA . SER A 1 209 ? -3.971 -5.655 -13.559 1.00 98.44 209 SER A CA 1
ATOM 1528 C C . SER A 1 209 ? -5.168 -4.833 -14.043 1.00 98.44 209 SER A C 1
ATOM 1530 O O . SER A 1 209 ? -5.095 -3.613 -14.066 1.00 98.44 209 SER A O 1
ATOM 1532 N N . ASP A 1 210 ? -6.258 -5.471 -14.447 1.00 98.25 210 ASP A N 1
ATOM 1533 C CA . ASP A 1 210 ? -7.488 -4.827 -14.911 1.00 98.25 210 ASP A CA 1
ATOM 1534 C C . ASP A 1 210 ? -8.653 -4.997 -13.924 1.00 98.25 210 ASP A C 1
ATOM 1536 O O . ASP A 1 210 ? -9.804 -4.735 -14.272 1.00 98.25 210 ASP A O 1
ATOM 1540 N N . ARG A 1 211 ? -8.383 -5.496 -12.711 1.00 98.19 211 ARG A N 1
ATOM 1541 C CA . ARG A 1 211 ? -9.395 -5.758 -11.683 1.00 98.19 211 ARG A CA 1
ATOM 1542 C C . ARG A 1 211 ? -8.788 -5.616 -10.291 1.00 98.19 211 ARG A C 1
ATOM 1544 O O . ARG A 1 211 ? -8.461 -6.598 -9.613 1.00 98.19 211 ARG A O 1
ATOM 1551 N N . HIS A 1 212 ? -8.628 -4.366 -9.873 1.00 98.56 212 HIS A N 1
ATOM 1552 C CA . HIS A 1 212 ? -7.990 -3.982 -8.615 1.00 98.56 212 HIS A CA 1
ATOM 1553 C C . HIS A 1 212 ? -8.505 -2.635 -8.109 1.00 98.56 212 HIS A C 1
ATOM 1555 O O . HIS A 1 212 ? -9.163 -1.870 -8.808 1.00 98.56 212 HIS A O 1
ATOM 1561 N N . ILE A 1 213 ? -8.136 -2.319 -6.879 1.00 98.62 213 ILE A N 1
ATOM 1562 C CA . ILE A 1 213 ? -8.115 -0.965 -6.338 1.00 98.62 213 ILE A CA 1
ATOM 1563 C C . ILE A 1 213 ? -6.665 -0.577 -6.069 1.00 98.62 213 ILE A C 1
ATOM 1565 O O . ILE A 1 213 ? -5.831 -1.427 -5.738 1.00 98.62 213 ILE A O 1
ATOM 1569 N N . ARG A 1 214 ? -6.345 0.705 -6.222 1.00 98.44 214 ARG A N 1
ATOM 1570 C CA . ARG A 1 214 ? -5.025 1.231 -5.866 1.00 98.44 214 ARG A CA 1
ATOM 1571 C C . ARG A 1 214 ? -5.129 2.642 -5.335 1.00 98.44 214 ARG A C 1
ATOM 1573 O O . ARG A 1 214 ? -6.027 3.394 -5.708 1.00 98.44 214 ARG A O 1
ATOM 1580 N N . GLY A 1 215 ? -4.195 3.006 -4.476 1.00 98.25 215 GLY A N 1
ATOM 1581 C CA . GLY A 1 215 ? -4.118 4.358 -3.961 1.00 98.25 215 GLY A CA 1
ATOM 1582 C C . GLY A 1 215 ? -2.822 4.615 -3.216 1.00 98.25 215 GLY A C 1
ATOM 1583 O O . GLY A 1 215 ? -2.076 3.699 -2.877 1.00 98.25 215 GLY A O 1
ATOM 1584 N N . GLY A 1 216 ? -2.539 5.886 -2.995 1.00 98.00 216 GLY A N 1
ATOM 1585 C CA . GLY A 1 216 ? -1.283 6.351 -2.431 1.00 98.00 216 GLY A CA 1
ATOM 1586 C C . GLY A 1 216 ? -1.075 7.804 -2.803 1.00 98.00 216 GLY A C 1
ATOM 1587 O O . GLY A 1 216 ? -1.994 8.607 -2.654 1.00 98.00 216 GLY A O 1
ATOM 1588 N N . LEU A 1 217 ? 0.107 8.132 -3.312 1.00 97.06 217 LEU A N 1
ATOM 1589 C CA . LEU A 1 217 ? 0.445 9.466 -3.791 1.00 97.06 217 LEU A CA 1
ATOM 1590 C C . LEU A 1 217 ? 0.514 9.492 -5.314 1.00 97.06 217 LEU A C 1
ATOM 1592 O O . LEU A 1 217 ? 1.118 8.616 -5.929 1.00 97.06 217 LEU A O 1
ATOM 1596 N N . MET A 1 218 ? -0.070 10.527 -5.906 1.00 94.81 218 MET A N 1
ATOM 1597 C CA . MET A 1 218 ? 0.032 10.834 -7.329 1.00 94.81 218 MET A CA 1
ATOM 1598 C C . MET A 1 218 ? 0.353 12.309 -7.501 1.00 94.81 218 MET A C 1
ATOM 1600 O O . MET A 1 218 ? -0.163 13.150 -6.765 1.00 94.81 218 MET A O 1
ATOM 1604 N N . ARG A 1 219 ? 1.143 12.656 -8.513 1.00 91.25 219 ARG A N 1
ATOM 1605 C CA . ARG A 1 219 ? 1.229 14.044 -8.971 1.00 91.25 219 ARG A CA 1
ATOM 1606 C C . ARG A 1 219 ? 0.185 14.285 -10.072 1.00 91.25 219 ARG A C 1
ATOM 1608 O O . ARG A 1 219 ? 0.329 13.713 -11.148 1.00 91.25 219 ARG A O 1
ATOM 1615 N N . PRO A 1 220 ? -0.840 15.131 -9.868 1.00 84.56 220 PRO A N 1
ATOM 1616 C CA . PRO A 1 220 ? -1.814 15.419 -10.921 1.00 84.56 220 PRO A CA 1
ATOM 1617 C C . PRO A 1 220 ? -1.150 15.989 -12.184 1.00 84.56 220 PRO A C 1
ATOM 1619 O O . PRO A 1 220 ? -0.199 16.772 -12.090 1.00 84.56 220 PRO A O 1
ATOM 1622 N N . GLY A 1 221 ? -1.676 15.619 -13.354 1.00 79.62 221 GLY A N 1
ATOM 1623 C CA . GLY A 1 221 ? -1.273 16.186 -14.644 1.00 79.62 221 GLY A CA 1
ATOM 1624 C C . GLY A 1 221 ? -1.611 17.676 -14.783 1.00 79.62 221 GLY A C 1
ATOM 1625 O O . GLY A 1 221 ? -2.435 18.213 -14.043 1.00 79.62 221 GLY A O 1
ATOM 1626 N N . GLY A 1 222 ? -0.978 18.358 -15.739 1.00 70.69 222 GLY A N 1
ATOM 1627 C CA . GLY A 1 222 ? -1.272 19.748 -16.110 1.00 70.69 222 GLY A CA 1
ATOM 1628 C C . GLY A 1 222 ? -0.451 20.813 -15.374 1.00 70.69 222 GLY A C 1
ATOM 1629 O O . GLY A 1 222 ? -0.420 21.963 -15.809 1.00 70.69 222 GLY A O 1
ATOM 1630 N N . ASN A 1 223 ? 0.279 20.446 -14.319 1.00 62.72 223 ASN A N 1
ATOM 1631 C CA . ASN A 1 223 ? 1.215 21.334 -13.631 1.00 62.72 223 ASN A CA 1
ATOM 1632 C C . ASN A 1 223 ? 2.655 21.016 -14.050 1.00 62.72 223 ASN A C 1
ATOM 1634 O O . ASN A 1 223 ? 3.243 20.040 -13.583 1.00 62.72 223 ASN A O 1
ATOM 1638 N N . ARG A 1 224 ? 3.249 21.858 -14.905 1.00 59.12 224 ARG A N 1
ATOM 1639 C CA . ARG A 1 224 ? 4.657 21.714 -15.311 1.00 59.12 224 ARG A CA 1
ATOM 1640 C C . ARG A 1 224 ? 5.579 21.980 -14.112 1.00 59.12 224 ARG A C 1
ATOM 1642 O O . ARG A 1 224 ? 5.585 23.086 -13.585 1.00 59.12 224 ARG A O 1
ATOM 1649 N N . GLY A 1 225 ? 6.384 20.990 -13.721 1.00 62.81 225 GLY A N 1
ATOM 1650 C CA . GLY A 1 225 ? 7.454 21.138 -12.724 1.00 62.81 225 GLY A CA 1
ATOM 1651 C C . GLY A 1 225 ? 7.363 20.179 -11.535 1.00 62.81 225 GLY A C 1
ATOM 1652 O O . GLY A 1 225 ? 6.447 19.363 -11.428 1.00 62.81 225 GLY A O 1
ATOM 1653 N N . VAL A 1 226 ? 8.347 20.283 -10.639 1.00 65.00 226 VAL A N 1
ATOM 1654 C CA . VAL A 1 226 ? 8.345 19.593 -9.342 1.00 65.00 226 VAL A CA 1
ATOM 1655 C C . VAL A 1 226 ? 7.311 20.260 -8.439 1.00 65.00 226 VAL A C 1
ATOM 1657 O O . VAL A 1 226 ? 7.260 21.484 -8.347 1.00 65.00 226 VAL A O 1
ATOM 1660 N N . GLY A 1 227 ? 6.474 19.468 -7.779 1.00 69.44 227 GLY A N 1
ATOM 1661 C CA . GLY A 1 227 ? 5.464 19.981 -6.867 1.00 69.44 227 GLY A CA 1
ATOM 1662 C C . GLY A 1 227 ? 4.974 18.897 -5.919 1.00 69.44 227 GLY A C 1
ATOM 1663 O O . GLY A 1 227 ? 5.372 17.738 -6.051 1.00 69.44 227 GLY A O 1
ATOM 1664 N N . PRO A 1 228 ? 4.122 19.263 -4.958 1.00 83.44 228 PRO A N 1
ATOM 1665 C CA . PRO A 1 228 ? 3.640 18.313 -3.980 1.00 83.44 228 PRO A CA 1
ATOM 1666 C C . PRO A 1 228 ? 2.731 17.268 -4.630 1.00 83.44 228 PRO A C 1
ATOM 1668 O O . PRO A 1 228 ? 2.091 17.508 -5.665 1.00 83.44 228 PRO A O 1
ATOM 1671 N N . SER A 1 229 ? 2.686 16.102 -3.998 1.00 92.00 229 SER A N 1
ATOM 1672 C CA . SER A 1 229 ? 1.820 15.004 -4.417 1.00 92.00 229 SER A CA 1
ATOM 1673 C C . SER A 1 229 ? 0.434 15.169 -3.802 1.00 92.00 229 SER A C 1
ATOM 1675 O O . SER A 1 229 ? 0.263 15.873 -2.814 1.00 92.00 229 SER A O 1
ATOM 1677 N N . THR A 1 230 ? -0.561 14.505 -4.362 1.00 93.44 230 THR A N 1
ATOM 1678 C CA . THR A 1 230 ? -1.922 14.451 -3.833 1.00 93.44 230 THR A CA 1
ATOM 1679 C C . THR A 1 230 ? -2.236 13.008 -3.471 1.00 93.44 230 THR A C 1
ATOM 1681 O O . THR A 1 230 ? -1.842 12.088 -4.195 1.00 93.44 230 THR A O 1
ATOM 1684 N N . GLN A 1 231 ? -2.924 12.795 -2.348 1.00 95.56 231 GLN A N 1
ATOM 1685 C CA . GLN A 1 231 ? -3.418 11.464 -2.023 1.00 95.56 231 GLN A CA 1
ATOM 1686 C C . GLN A 1 231 ? -4.506 11.094 -3.026 1.00 95.56 231 GLN A C 1
ATOM 1688 O O . GLN A 1 231 ? -5.388 11.907 -3.301 1.00 95.56 231 GLN A O 1
ATOM 1693 N N . PHE A 1 232 ? -4.479 9.868 -3.536 1.00 97.38 232 PHE A N 1
ATOM 1694 C CA . PHE A 1 232 ? -5.529 9.355 -4.406 1.00 97.38 232 PHE A CA 1
ATOM 1695 C C . PHE A 1 232 ? -5.967 7.949 -4.014 1.00 97.38 232 PHE A C 1
ATOM 1697 O O . PHE A 1 232 ? -5.196 7.188 -3.427 1.00 97.38 232 PHE A O 1
ATOM 1704 N N . PHE A 1 233 ? -7.195 7.598 -4.382 1.00 98.06 233 PHE A N 1
ATOM 1705 C CA . PHE A 1 233 ? -7.721 6.247 -4.271 1.00 98.06 233 PHE A CA 1
ATOM 1706 C C . PHE A 1 233 ? -8.704 5.989 -5.416 1.00 98.06 233 PHE A C 1
ATOM 1708 O O . PHE A 1 233 ? -9.529 6.850 -5.727 1.00 98.06 233 PHE A O 1
ATOM 1715 N N . VAL A 1 234 ? -8.574 4.844 -6.086 1.00 98.12 234 VAL A N 1
ATOM 1716 C CA . VAL A 1 234 ? -9.308 4.553 -7.323 1.00 98.12 234 VAL A CA 1
ATOM 1717 C C . VAL A 1 234 ? -9.568 3.057 -7.485 1.00 98.12 234 VAL A C 1
ATOM 1719 O O . VAL A 1 234 ? -8.771 2.225 -7.039 1.00 98.12 234 VAL A O 1
ATOM 1722 N N . GLY A 1 235 ? -10.685 2.718 -8.129 1.00 98.06 235 GLY A N 1
ATOM 1723 C CA . GLY A 1 235 ? -10.978 1.362 -8.587 1.00 98.06 235 GLY A CA 1
ATOM 1724 C C . GLY A 1 235 ? -10.716 1.217 -10.080 1.00 98.06 235 GLY A C 1
ATOM 1725 O O . GLY A 1 235 ? -10.871 2.172 -10.830 1.00 98.06 235 GLY A O 1
ATOM 1726 N N . ASN A 1 236 ? -10.339 0.024 -10.516 1.00 98.06 236 ASN A N 1
ATOM 1727 C CA . ASN A 1 236 ? -10.124 -0.309 -11.917 1.00 98.06 236 ASN A CA 1
ATOM 1728 C C . ASN A 1 236 ? -10.797 -1.652 -12.201 1.00 98.06 236 ASN A C 1
ATOM 1730 O O . ASN A 1 236 ? -10.515 -2.645 -11.525 1.00 98.06 236 ASN A O 1
ATOM 1734 N N . ASN A 1 237 ? -11.723 -1.657 -13.157 1.00 97.12 237 ASN A N 1
ATOM 1735 C CA . ASN A 1 237 ? -12.483 -2.841 -13.541 1.00 97.12 237 ASN A CA 1
ATOM 1736 C C . ASN A 1 237 ? -12.652 -2.859 -15.059 1.00 97.12 237 ASN A C 1
ATOM 1738 O O . ASN A 1 237 ? -13.407 -2.062 -15.610 1.00 97.12 237 ASN A O 1
ATOM 1742 N N . GLY A 1 238 ? -11.943 -3.765 -15.723 1.00 97.12 238 GLY A N 1
ATOM 1743 C CA . GLY A 1 238 ? -11.839 -3.818 -17.179 1.00 97.12 238 GLY A CA 1
ATOM 1744 C C . GLY A 1 238 ? -10.671 -3.013 -17.752 1.00 97.12 238 GLY A C 1
ATOM 1745 O O . GLY A 1 238 ? -10.592 -2.861 -18.965 1.00 97.12 238 GLY A O 1
ATOM 1746 N N . GLY A 1 239 ? -9.753 -2.527 -16.911 1.00 96.69 239 GLY A N 1
ATOM 1747 C CA . GLY A 1 239 ? -8.516 -1.876 -17.344 1.00 96.69 239 GLY A CA 1
ATOM 1748 C C . GLY A 1 239 ? -8.547 -0.356 -17.272 1.00 96.69 239 GLY A C 1
ATOM 1749 O O . GLY A 1 239 ? -7.483 0.259 -17.262 1.00 96.69 239 GLY A O 1
ATOM 1750 N N . ASP A 1 240 ? -9.726 0.238 -17.113 1.00 97.38 240 ASP A N 1
ATOM 1751 C CA . ASP A 1 240 ? -9.903 1.677 -16.953 1.00 97.38 240 ASP A CA 1
ATOM 1752 C C . ASP A 1 240 ? -10.202 2.043 -15.498 1.00 97.38 240 ASP A C 1
ATOM 1754 O O . ASP A 1 240 ? -10.922 1.343 -14.776 1.00 97.38 240 ASP A O 1
ATOM 1758 N N . ASP A 1 241 ? -9.632 3.163 -15.067 1.00 96.81 241 ASP A N 1
ATOM 1759 C CA . ASP A 1 241 ? -9.882 3.725 -13.749 1.00 96.81 241 ASP A CA 1
ATOM 1760 C C . ASP A 1 241 ? -11.296 4.327 -13.662 1.00 96.81 241 ASP A C 1
ATOM 1762 O O . ASP A 1 241 ? -11.770 5.033 -14.553 1.00 96.81 241 ASP A O 1
ATOM 1766 N N . ALA A 1 242 ? -11.962 4.098 -12.534 1.00 94.38 242 ALA A N 1
ATOM 1767 C CA . ALA A 1 242 ? -13.286 4.615 -12.225 1.00 94.38 242 ALA A CA 1
ATOM 1768 C C . ALA A 1 242 ? -13.356 5.111 -10.776 1.00 94.38 242 ALA A C 1
ATOM 1770 O O . ALA A 1 242 ? -12.741 4.545 -9.869 1.00 94.38 242 ALA A O 1
ATOM 1771 N N . ASN A 1 243 ? -14.175 6.144 -10.545 1.00 90.06 243 ASN A N 1
ATOM 1772 C CA . ASN A 1 243 ? -14.380 6.753 -9.225 1.00 90.06 243 ASN A CA 1
ATOM 1773 C C . ASN A 1 243 ? -13.054 7.187 -8.576 1.00 90.06 243 ASN A C 1
ATOM 1775 O O . ASN A 1 243 ? -12.759 6.829 -7.438 1.00 90.06 243 ASN A O 1
ATOM 1779 N N . LEU A 1 244 ? -12.226 7.921 -9.323 1.00 93.38 244 LEU A N 1
ATOM 1780 C CA . LEU A 1 244 ? -11.003 8.507 -8.787 1.00 93.38 244 LEU A CA 1
ATOM 1781 C C . LEU A 1 244 ? -11.358 9.549 -7.719 1.00 93.38 244 LEU A C 1
ATOM 1783 O O . LEU A 1 244 ? -12.011 10.550 -8.010 1.00 93.38 244 LEU A O 1
ATOM 1787 N N . HIS A 1 245 ? -10.882 9.330 -6.498 1.00 92.12 245 HIS A N 1
ATOM 1788 C CA . HIS A 1 245 ? -10.955 10.297 -5.409 1.00 92.12 245 HIS A CA 1
ATOM 1789 C C . HIS A 1 245 ? -9.561 10.826 -5.098 1.00 92.12 245 HIS A C 1
ATOM 1791 O O . HIS A 1 245 ? -8.599 10.060 -5.044 1.00 92.12 245 HIS A O 1
ATOM 1797 N N . MET A 1 246 ? -9.458 12.135 -4.880 1.00 91.88 246 MET A N 1
ATOM 1798 C CA . MET A 1 246 ? -8.201 12.817 -4.589 1.00 91.88 246 MET A CA 1
ATOM 1799 C C . MET A 1 246 ? -8.395 13.804 -3.442 1.00 91.88 246 MET A C 1
ATOM 1801 O O . MET A 1 246 ? -9.399 14.516 -3.410 1.00 91.88 246 MET A O 1
ATOM 1805 N N . VAL A 1 247 ? -7.446 13.864 -2.508 1.00 88.69 247 VAL A N 1
ATOM 1806 C CA . VAL A 1 247 ? -7.486 14.821 -1.395 1.00 88.69 247 VAL A CA 1
ATOM 1807 C C . VAL A 1 247 ? -6.095 15.292 -1.006 1.00 88.69 247 VAL A C 1
ATOM 1809 O O . VAL A 1 247 ? -5.116 14.546 -1.056 1.00 88.69 247 VAL A O 1
ATOM 1812 N N . GLY A 1 248 ? -6.040 16.544 -0.564 1.00 83.12 248 GLY A N 1
ATOM 1813 C CA . GLY A 1 248 ? -4.886 17.089 0.122 1.00 83.12 248 GLY A CA 1
ATOM 1814 C C . GLY A 1 248 ? -3.658 17.286 -0.759 1.00 83.12 248 GLY A C 1
ATOM 1815 O 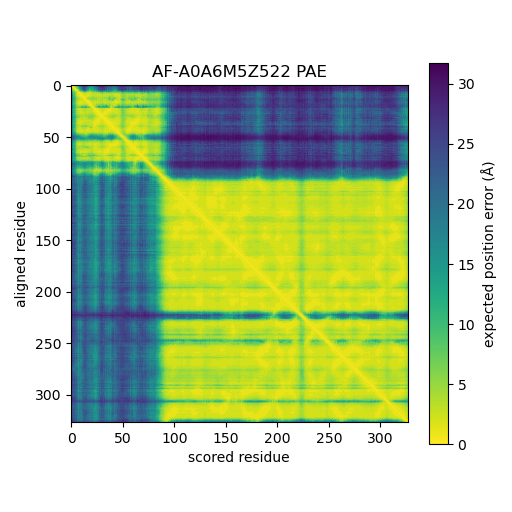O . GLY A 1 248 ? -3.631 17.051 -1.971 1.00 83.12 248 GLY A O 1
ATOM 1816 N N . VAL A 1 249 ? -2.626 17.777 -0.092 1.00 82.62 249 VAL A N 1
ATOM 1817 C CA . VAL A 1 249 ? -1.328 18.084 -0.664 1.00 82.62 249 VAL A CA 1
ATOM 1818 C C . VAL A 1 249 ? -0.300 17.520 0.303 1.00 82.62 249 VAL A C 1
ATOM 1820 O O . VAL A 1 249 ? -0.292 17.872 1.477 1.00 82.62 249 VAL A O 1
ATOM 1823 N N . VAL A 1 250 ? 0.544 16.623 -0.186 1.00 83.31 250 VAL A N 1
ATOM 1824 C CA . VAL A 1 250 ? 1.574 15.935 0.585 1.00 83.31 250 VAL A CA 1
ATOM 1825 C C . VAL A 1 250 ? 2.929 16.436 0.106 1.00 83.31 250 VAL A C 1
ATOM 1827 O O . VAL A 1 250 ? 3.259 16.354 -1.084 1.00 83.31 250 VAL A O 1
ATOM 1830 N N . ALA A 1 251 ? 3.697 16.999 1.038 1.00 87.94 251 ALA A N 1
ATOM 1831 C CA . ALA A 1 251 ? 5.065 17.430 0.785 1.00 87.94 251 ALA A CA 1
ATOM 1832 C C . ALA A 1 251 ? 5.951 16.237 0.387 1.00 87.94 251 ALA A C 1
ATOM 1834 O O . ALA A 1 251 ? 5.656 15.088 0.699 1.00 87.94 251 ALA A O 1
ATOM 1835 N N . THR A 1 252 ? 7.047 16.510 -0.313 1.00 89.19 252 THR A N 1
ATOM 1836 C CA . THR A 1 252 ? 8.057 15.498 -0.653 1.00 89.19 252 THR A CA 1
ATOM 1837 C C . THR A 1 252 ? 9.106 15.398 0.449 1.00 89.19 252 THR A C 1
ATOM 1839 O O . THR A 1 252 ? 9.323 16.366 1.175 1.00 89.19 252 THR A O 1
ATOM 1842 N N . GLY A 1 253 ? 9.811 14.272 0.535 1.00 93.81 253 GLY A N 1
ATOM 1843 C CA . GLY A 1 253 ? 10.886 14.070 1.511 1.00 93.81 253 GLY A CA 1
ATOM 1844 C C . GLY A 1 253 ? 10.397 13.850 2.944 1.00 93.81 253 GLY A C 1
ATOM 1845 O O . GLY A 1 253 ? 11.178 13.944 3.884 1.00 93.81 253 GLY A O 1
ATOM 1846 N N . VAL A 1 254 ? 9.106 13.562 3.116 1.00 95.38 254 VAL A N 1
ATOM 1847 C CA . VAL A 1 254 ? 8.503 13.240 4.416 1.00 95.38 254 VAL A CA 1
ATOM 1848 C C . VAL A 1 254 ? 8.440 11.734 4.635 1.00 95.38 254 VAL A C 1
ATOM 1850 O O . VAL A 1 254 ? 8.380 10.964 3.671 1.00 95.38 254 VAL A O 1
ATOM 1853 N N . ASP A 1 255 ? 8.413 11.328 5.899 1.00 97.88 255 ASP A N 1
ATOM 1854 C CA . ASP A 1 255 ? 8.225 9.938 6.301 1.00 97.88 255 ASP A CA 1
ATOM 1855 C C . ASP A 1 255 ? 6.737 9.594 6.311 1.00 97.88 255 ASP A C 1
ATOM 1857 O O . ASP A 1 255 ? 5.940 10.259 6.975 1.00 97.88 255 ASP A O 1
ATOM 1861 N N . LEU A 1 256 ? 6.359 8.540 5.592 1.00 98.12 256 LEU A N 1
ATOM 1862 C CA . LEU A 1 256 ? 4.963 8.159 5.411 1.00 98.12 256 LEU A CA 1
ATOM 1863 C C . LEU A 1 256 ? 4.668 6.762 5.946 1.00 98.12 256 LEU A C 1
ATOM 1865 O O . LEU A 1 256 ? 5.488 5.845 5.834 1.00 98.12 256 LEU A O 1
ATOM 1869 N N . VAL A 1 257 ? 3.443 6.584 6.436 1.00 98.56 257 VAL A N 1
ATOM 1870 C CA . VAL A 1 257 ? 2.798 5.272 6.543 1.00 98.56 257 VAL A CA 1
ATOM 1871 C C . VAL A 1 257 ? 1.580 5.267 5.652 1.00 98.56 257 VAL A C 1
ATOM 1873 O O . VAL A 1 257 ? 0.703 6.114 5.789 1.00 98.56 257 VAL A O 1
ATOM 1876 N N . LEU A 1 258 ? 1.520 4.301 4.748 1.00 98.69 258 LEU A N 1
ATOM 1877 C CA . LEU A 1 258 ? 0.338 4.039 3.943 1.00 98.69 258 LEU A CA 1
ATOM 1878 C C . LEU A 1 258 ? -0.356 2.815 4.533 1.00 98.69 258 LEU A C 1
ATOM 1880 O O . LEU A 1 258 ? 0.323 1.848 4.880 1.00 98.69 258 LEU A O 1
ATOM 1884 N N . GLN A 1 259 ? -1.682 2.832 4.615 1.00 98.75 259 GLN A N 1
ATOM 1885 C CA . GLN A 1 259 ? -2.487 1.674 4.994 1.00 98.75 259 GLN A CA 1
ATOM 1886 C C . GLN A 1 259 ? -3.688 1.550 4.063 1.00 98.75 259 GLN A C 1
ATOM 1888 O O . GLN A 1 259 ? -4.477 2.480 3.946 1.00 98.75 259 GLN A O 1
ATOM 1893 N N . LEU A 1 260 ? -3.823 0.394 3.420 1.00 98.81 260 LEU A N 1
ATOM 1894 C CA . LEU A 1 260 ? -4.994 -0.006 2.650 1.00 98.81 260 LEU A CA 1
ATOM 1895 C C . LEU A 1 260 ? -5.681 -1.142 3.400 1.00 98.81 260 LEU A C 1
ATOM 1897 O O . LEU A 1 260 ? -5.043 -2.147 3.714 1.00 98.81 260 LEU A O 1
ATOM 1901 N N . GLU A 1 261 ? -6.971 -1.007 3.668 1.00 97.94 261 GLU A N 1
ATOM 1902 C CA . GLU A 1 261 ? -7.726 -2.013 4.411 1.00 97.94 261 GLU A CA 1
ATOM 1903 C C . GLU A 1 261 ? -9.089 -2.294 3.791 1.00 97.94 261 GLU A C 1
ATOM 1905 O O . GLU A 1 261 ? -9.654 -1.469 3.072 1.00 97.94 261 GLU A O 1
ATOM 1910 N N . ARG A 1 262 ? -9.602 -3.485 4.103 1.00 97.38 262 ARG A N 1
ATOM 1911 C CA . ARG A 1 262 ? -10.982 -3.904 3.893 1.00 97.38 262 ARG A CA 1
ATOM 1912 C C . ARG A 1 262 ? -11.563 -4.278 5.247 1.00 97.38 262 ARG A C 1
ATOM 1914 O O . ARG A 1 262 ? -11.098 -5.239 5.858 1.00 97.38 262 ARG A O 1
ATOM 1921 N N . VAL A 1 263 ? -12.587 -3.550 5.681 1.00 94.56 263 VAL A N 1
ATOM 1922 C CA . VAL A 1 263 ? -13.296 -3.799 6.940 1.00 94.56 263 VAL A CA 1
ATOM 1923 C C . VAL A 1 263 ? -14.789 -3.891 6.671 1.00 94.56 263 VAL A C 1
ATOM 1925 O O . VAL A 1 263 ? -15.410 -2.936 6.199 1.00 94.56 263 VAL A O 1
ATOM 1928 N N . ARG A 1 264 ? -15.385 -5.048 6.971 1.00 91.50 264 ARG A N 1
ATOM 1929 C CA . ARG A 1 264 ? -16.794 -5.366 6.689 1.00 91.50 264 ARG A CA 1
ATOM 1930 C C . ARG A 1 264 ? -17.159 -5.073 5.232 1.00 91.50 264 ARG A C 1
ATOM 1932 O O . ARG A 1 264 ? -18.162 -4.421 4.947 1.00 91.50 264 ARG A O 1
ATOM 1939 N N . GLY A 1 265 ? -16.287 -5.501 4.322 1.00 90.88 265 GLY A N 1
ATOM 1940 C CA . GLY A 1 265 ? -16.432 -5.298 2.881 1.00 90.88 265 GLY A CA 1
ATOM 1941 C C . GLY A 1 265 ? -16.053 -3.904 2.373 1.00 90.88 265 GLY A C 1
ATOM 1942 O O . GLY A 1 265 ? -15.842 -3.759 1.178 1.00 90.88 265 GLY A O 1
ATOM 1943 N N . LYS A 1 266 ? -15.905 -2.891 3.233 1.00 94.62 266 LYS A N 1
ATOM 1944 C CA . LYS A 1 266 ? -15.583 -1.524 2.802 1.00 94.62 266 LYS A CA 1
ATOM 1945 C C . LYS A 1 266 ? -14.085 -1.304 2.727 1.00 94.62 266 LYS A C 1
ATOM 1947 O O . LYS A 1 266 ? -13.370 -1.692 3.646 1.00 94.62 266 LYS A O 1
ATOM 1952 N N . TYR A 1 267 ? -13.644 -0.619 1.678 1.00 97.12 267 TYR A N 1
ATOM 1953 C CA . TYR A 1 267 ? -12.237 -0.316 1.459 1.00 97.12 267 TYR A CA 1
ATOM 1954 C C . TYR A 1 267 ? -11.903 1.132 1.808 1.00 97.12 267 TYR A C 1
ATOM 1956 O O . TYR A 1 267 ? -12.630 2.058 1.433 1.00 97.12 267 TYR A O 1
ATOM 1964 N N . SER A 1 268 ? -10.778 1.326 2.485 1.00 97.25 268 SER A N 1
ATOM 1965 C CA . SER A 1 268 ? -10.243 2.642 2.832 1.00 97.25 268 SER A CA 1
ATOM 1966 C C . SER A 1 268 ? -8.729 2.677 2.640 1.00 97.25 268 SER A C 1
ATOM 1968 O O . SER A 1 268 ? -8.037 1.664 2.745 1.00 97.25 268 SER A O 1
ATOM 1970 N N . LEU A 1 269 ? -8.221 3.869 2.341 1.00 98.19 269 LEU A N 1
ATOM 1971 C CA . LEU A 1 269 ? -6.799 4.168 2.278 1.00 98.19 269 LEU A CA 1
ATOM 1972 C C . LEU A 1 269 ? -6.486 5.295 3.258 1.00 98.19 269 LEU A C 1
ATOM 1974 O O . LEU A 1 269 ? -7.024 6.392 3.125 1.00 98.19 269 LEU A O 1
ATOM 1978 N N . MET A 1 270 ? -5.560 5.059 4.175 1.00 97.31 270 MET A N 1
ATOM 1979 C CA . MET A 1 270 ? -5.013 6.068 5.074 1.00 97.31 270 MET A CA 1
ATOM 1980 C C . MET A 1 270 ? -3.560 6.379 4.713 1.00 97.31 270 MET A C 1
ATOM 1982 O O . MET A 1 270 ? -2.790 5.475 4.380 1.00 97.31 270 MET A O 1
ATOM 1986 N N . ILE A 1 271 ? -3.185 7.653 4.804 1.00 97.06 271 ILE A N 1
ATOM 1987 C CA . ILE A 1 271 ? -1.795 8.106 4.766 1.00 97.06 271 ILE A CA 1
ATOM 1988 C C . ILE A 1 271 ? -1.522 8.911 6.034 1.00 97.06 271 ILE A C 1
ATOM 1990 O O . ILE A 1 271 ? -2.209 9.888 6.314 1.00 97.06 271 ILE A O 1
ATOM 1994 N N . GLU A 1 272 ? -0.517 8.495 6.795 1.00 96.25 272 GLU A N 1
ATOM 1995 C CA . GLU A 1 272 ? 0.037 9.227 7.933 1.00 96.25 272 GLU A CA 1
ATOM 1996 C C . GLU A 1 272 ? 1.355 9.872 7.497 1.00 96.25 272 GLU A C 1
ATOM 1998 O O . GLU A 1 272 ? 2.274 9.177 7.056 1.00 96.25 272 GLU A O 1
ATOM 2003 N N . ASN A 1 273 ? 1.462 11.190 7.634 1.00 95.06 273 ASN A N 1
ATOM 2004 C CA . ASN A 1 273 ? 2.717 11.917 7.532 1.00 95.06 273 ASN A CA 1
ATOM 2005 C C . ASN A 1 273 ? 3.376 11.947 8.912 1.00 95.06 273 ASN A C 1
ATOM 2007 O O . ASN A 1 273 ? 3.024 12.755 9.766 1.00 95.06 273 ASN A O 1
ATOM 2011 N N . ARG A 1 274 ? 4.369 11.086 9.130 1.00 93.62 274 ARG A N 1
ATOM 2012 C CA . ARG A 1 274 ? 5.088 10.996 10.408 1.00 93.62 274 ARG A CA 1
ATOM 2013 C C . ARG A 1 274 ? 6.007 12.179 10.675 1.00 93.62 274 ARG A C 1
ATOM 2015 O O . ARG A 1 274 ? 6.423 12.369 11.814 1.00 93.62 274 ARG A O 1
ATOM 2022 N N . THR A 1 275 ? 6.331 12.965 9.651 1.00 93.19 275 THR A N 1
ATOM 2023 C CA . THR A 1 275 ? 7.124 14.185 9.810 1.00 93.19 275 THR A CA 1
ATOM 2024 C C . THR A 1 275 ? 6.281 15.320 10.394 1.00 93.19 275 THR A C 1
ATOM 2026 O O . THR A 1 275 ? 6.764 16.017 11.282 1.00 93.19 275 THR A O 1
ATOM 2029 N N . SER A 1 276 ? 5.035 15.505 9.935 1.00 91.75 276 SER A N 1
ATOM 2030 C CA . SER A 1 276 ? 4.127 16.544 10.462 1.00 91.75 276 SER A CA 1
ATOM 2031 C C . SER A 1 276 ? 3.182 16.057 11.568 1.00 91.75 276 SER A C 1
ATOM 2033 O O . SER A 1 276 ? 2.663 16.875 12.322 1.00 91.75 276 SER A O 1
ATOM 2035 N N . GLY A 1 277 ? 2.959 14.745 11.686 1.00 89.31 277 GLY A N 1
ATOM 2036 C CA . GLY A 1 277 ? 1.951 14.142 12.566 1.00 89.31 277 GLY A CA 1
ATOM 2037 C C . GLY A 1 277 ? 0.527 14.147 11.991 1.00 89.31 277 GLY A C 1
ATOM 2038 O O . GLY A 1 277 ? -0.412 13.738 12.671 1.00 89.31 277 GLY A O 1
ATOM 2039 N N . GLU A 1 278 ? 0.340 14.613 10.756 1.00 88.38 278 GLU A N 1
ATOM 2040 C CA . GLU A 1 278 ? -0.971 14.678 10.106 1.00 88.38 278 GLU A CA 1
ATOM 2041 C C . GLU A 1 278 ? -1.368 13.327 9.501 1.00 88.38 278 GLU A C 1
ATOM 2043 O O . GLU A 1 278 ? -0.525 12.553 9.047 1.00 88.38 278 GLU A O 1
ATOM 2048 N N . SER A 1 279 ? -2.671 13.054 9.434 1.00 92.06 279 SER A N 1
ATOM 2049 C CA . SER A 1 279 ? -3.198 11.873 8.750 1.00 92.06 279 SER A CA 1
ATOM 2050 C C . SER A 1 279 ? -4.423 12.213 7.917 1.00 92.06 279 SER A C 1
ATOM 2052 O O . SER A 1 279 ? -5.214 13.093 8.262 1.00 92.06 279 SER A O 1
ATOM 2054 N N . THR A 1 280 ? -4.577 11.508 6.803 1.00 91.50 280 THR A N 1
ATOM 2055 C CA . THR A 1 280 ? -5.710 11.653 5.893 1.00 91.50 280 THR A CA 1
ATOM 2056 C C . THR A 1 280 ? -6.224 10.282 5.485 1.00 91.50 280 THR A C 1
ATOM 2058 O O . THR A 1 280 ? -5.454 9.350 5.250 1.00 91.50 280 THR A O 1
ATOM 2061 N N . ALA A 1 281 ? -7.545 10.149 5.390 1.00 92.75 281 ALA A N 1
ATOM 2062 C CA . ALA A 1 281 ? -8.205 8.922 4.968 1.00 92.75 281 ALA A CA 1
ATOM 2063 C C . ALA A 1 281 ? -9.093 9.186 3.751 1.00 92.75 281 ALA A C 1
ATOM 2065 O O . ALA A 1 281 ? -9.790 10.198 3.676 1.00 92.75 281 ALA A O 1
ATOM 2066 N N . LEU A 1 282 ? -9.079 8.248 2.811 1.00 92.56 282 LEU A N 1
ATOM 2067 C CA . LEU A 1 282 ? -9.946 8.216 1.647 1.00 92.56 282 LEU A CA 1
ATOM 2068 C C . LEU A 1 282 ? -10.738 6.918 1.619 1.00 92.56 282 LEU A C 1
ATOM 2070 O O . LEU A 1 282 ? -10.247 5.846 1.966 1.00 92.56 282 LEU A O 1
ATOM 2074 N N . THR A 1 283 ? -11.959 7.028 1.120 1.00 93.31 283 THR A N 1
ATOM 2075 C CA . THR A 1 283 ? -12.759 5.892 0.669 1.00 93.31 283 THR A CA 1
ATOM 2076 C C . THR A 1 283 ? -13.126 6.128 -0.788 1.00 93.31 283 THR A C 1
ATOM 2078 O O . THR A 1 283 ? -13.084 7.260 -1.272 1.00 93.31 283 THR A O 1
ATOM 2081 N N . ILE A 1 284 ? -13.453 5.053 -1.490 1.00 91.25 284 ILE A N 1
ATOM 2082 C CA . ILE A 1 284 ? -14.008 5.101 -2.841 1.00 91.25 284 ILE A CA 1
ATOM 2083 C C . ILE A 1 284 ? -15.411 4.504 -2.831 1.00 91.25 284 ILE A C 1
ATOM 2085 O O . ILE A 1 284 ? -15.815 3.853 -1.861 1.00 91.25 284 ILE A O 1
ATOM 2089 N N . ARG A 1 285 ? -16.147 4.677 -3.935 1.00 92.38 285 ARG A N 1
ATOM 2090 C CA . ARG A 1 285 ? -17.336 3.856 -4.191 1.00 92.38 285 ARG A CA 1
ATOM 2091 C C . ARG A 1 285 ? -16.969 2.377 -4.024 1.00 92.38 285 ARG A C 1
ATOM 2093 O O . ARG A 1 285 ? -15.952 1.938 -4.557 1.00 92.38 285 ARG A O 1
ATOM 2100 N N . HIS A 1 286 ? -17.806 1.638 -3.293 1.00 94.44 286 HIS A N 1
ATOM 2101 C CA . HIS A 1 286 ? -17.587 0.221 -2.994 1.00 94.44 286 HIS A CA 1
ATOM 2102 C C . HIS A 1 286 ? -17.258 -0.574 -4.273 1.00 94.44 286 HIS A C 1
ATOM 2104 O O . HIS A 1 286 ? -18.058 -0.544 -5.214 1.00 94.44 286 HIS A O 1
ATOM 2110 N N . PRO A 1 287 ? -16.092 -1.244 -4.350 1.00 94.69 287 PRO A N 1
ATOM 2111 C CA . PRO A 1 287 ? -15.690 -2.011 -5.520 1.00 94.69 287 PRO A CA 1
ATOM 2112 C C . PRO A 1 287 ? -16.397 -3.372 -5.521 1.00 94.69 287 PRO A C 1
ATOM 2114 O O . PRO A 1 287 ? -15.796 -4.393 -5.203 1.00 94.69 287 PRO A O 1
ATOM 2117 N N . GLU A 1 288 ? -17.671 -3.391 -5.922 1.00 95.12 288 GLU A N 1
ATOM 2118 C CA . GLU A 1 288 ? -18.508 -4.606 -6.022 1.00 95.12 288 GLU A CA 1
ATOM 2119 C C . GLU A 1 288 ? -17.824 -5.725 -6.827 1.00 95.12 288 GLU A C 1
ATOM 2121 O O . GLU A 1 288 ? -17.997 -6.909 -6.561 1.00 95.12 288 GLU A O 1
ATOM 2126 N N . PHE A 1 289 ? -16.973 -5.360 -7.789 1.00 95.75 289 PHE A N 1
ATOM 2127 C CA . PHE A 1 289 ? -16.198 -6.306 -8.586 1.00 95.75 289 PHE A CA 1
ATOM 2128 C C . PHE A 1 289 ? -15.102 -7.042 -7.799 1.00 95.75 289 PHE A C 1
ATOM 2130 O O . PHE A 1 289 ? -14.476 -7.924 -8.372 1.00 95.75 289 PHE A O 1
ATOM 2137 N N . LEU A 1 290 ? -14.815 -6.699 -6.544 1.00 97.06 290 LEU A N 1
ATOM 2138 C CA . LEU A 1 290 ? -13.944 -7.490 -5.665 1.00 97.06 290 LEU A CA 1
ATOM 2139 C C . LEU A 1 290 ? -14.747 -8.327 -4.660 1.00 97.06 290 LEU A C 1
ATOM 2141 O O . LEU A 1 290 ? -14.160 -9.120 -3.920 1.00 97.06 290 LEU A O 1
ATOM 2145 N N . ASP A 1 291 ? -16.075 -8.191 -4.634 1.00 93.81 291 ASP A N 1
ATOM 2146 C CA . ASP A 1 291 ? -16.915 -9.002 -3.764 1.00 93.81 291 ASP A CA 1
ATOM 2147 C C . ASP A 1 291 ? -16.886 -10.464 -4.217 1.00 93.81 291 ASP A C 1
ATOM 2149 O O . ASP A 1 291 ? -17.040 -10.794 -5.392 1.00 93.81 291 ASP A O 1
ATOM 2153 N N . GLY A 1 292 ? -16.669 -11.365 -3.260 1.00 89.38 292 GLY A N 1
ATOM 2154 C CA . GLY A 1 292 ? -16.596 -12.803 -3.515 1.00 89.38 292 GLY A CA 1
ATOM 2155 C C . GLY A 1 292 ? -15.250 -13.299 -4.047 1.00 89.38 292 GLY A C 1
ATOM 2156 O O . GLY A 1 292 ? -15.072 -14.515 -4.149 1.00 89.38 292 GLY A O 1
ATOM 2157 N N . GLU A 1 293 ? -14.289 -12.410 -4.321 1.00 96.31 293 GLU A N 1
ATOM 2158 C CA . GLU A 1 293 ? -12.930 -12.829 -4.650 1.00 96.31 293 GLU A CA 1
ATOM 2159 C C . GLU A 1 293 ? -12.298 -13.517 -3.439 1.00 96.31 293 GLU A C 1
ATOM 2161 O O . GLU A 1 293 ? -12.164 -12.947 -2.354 1.00 96.31 293 GLU A O 1
ATOM 2166 N N . ARG A 1 294 ? -11.937 -14.787 -3.622 1.00 94.88 294 ARG A N 1
ATOM 2167 C CA . ARG A 1 294 ? -11.385 -15.639 -2.554 1.00 94.88 294 ARG A CA 1
ATOM 2168 C C . ARG A 1 294 ? -9.886 -15.484 -2.387 1.00 94.88 294 ARG A C 1
ATOM 2170 O O . ARG A 1 294 ? -9.287 -16.092 -1.506 1.00 94.88 294 ARG A O 1
ATOM 2177 N N . ASP A 1 295 ? -9.292 -14.713 -3.278 1.00 93.50 295 ASP A N 1
ATOM 2178 C CA . ASP A 1 295 ? -7.868 -14.615 -3.425 1.00 93.50 295 ASP A CA 1
ATOM 2179 C C . ASP A 1 295 ? -7.521 -13.239 -3.969 1.00 93.50 295 ASP A C 1
ATOM 2181 O O . ASP A 1 295 ? -7.890 -12.895 -5.085 1.00 93.50 295 ASP A O 1
ATOM 2185 N N . LEU A 1 296 ? -6.851 -12.439 -3.151 1.00 98.38 296 LEU A N 1
ATOM 2186 C CA . LEU A 1 296 ? -6.440 -11.091 -3.508 1.00 98.38 296 LEU A CA 1
ATOM 2187 C C . LEU A 1 296 ? -4.928 -10.993 -3.398 1.00 98.38 296 LEU A C 1
ATOM 2189 O O . LEU A 1 296 ? -4.320 -11.465 -2.438 1.00 98.38 296 LEU A O 1
ATOM 2193 N N . TYR A 1 297 ? -4.339 -10.306 -4.359 1.00 98.81 297 TYR A N 1
ATOM 2194 C CA . TYR A 1 297 ? -2.963 -9.857 -4.328 1.00 98.81 297 TYR A CA 1
ATOM 2195 C C . TYR A 1 297 ? -2.937 -8.456 -3.748 1.00 98.81 297 TYR A C 1
ATOM 2197 O O . TYR A 1 297 ? -3.720 -7.593 -4.148 1.00 98.81 297 TYR A O 1
ATOM 2205 N N . VAL A 1 298 ? -2.033 -8.239 -2.804 1.00 98.88 298 VAL A N 1
ATOM 2206 C CA . VAL A 1 298 ? -1.860 -6.964 -2.115 1.00 98.88 298 VAL A CA 1
ATOM 2207 C C . VAL A 1 298 ? -0.393 -6.602 -2.085 1.00 98.88 298 VAL A C 1
ATOM 2209 O O . VAL A 1 298 ? 0.463 -7.469 -1.892 1.00 98.88 298 VAL A O 1
ATOM 2212 N N . GLY A 1 299 ? -0.078 -5.326 -2.253 1.00 98.75 299 GLY A N 1
ATOM 2213 C CA . GLY A 1 299 ? 1.319 -4.948 -2.358 1.00 98.75 299 GLY A CA 1
ATOM 2214 C C . GLY A 1 299 ? 1.570 -3.479 -2.594 1.00 98.75 299 GLY A C 1
ATOM 2215 O O . GLY A 1 299 ? 0.682 -2.641 -2.465 1.00 98.75 299 GLY A O 1
ATOM 2216 N N . LEU A 1 300 ? 2.822 -3.211 -2.934 1.00 98.62 300 LEU A N 1
ATOM 2217 C CA . LEU A 1 300 ? 3.394 -1.916 -3.250 1.00 98.62 300 LEU A CA 1
ATOM 2218 C C . LEU A 1 300 ? 3.408 -1.726 -4.761 1.00 98.62 300 LEU A C 1
ATOM 2220 O O . LEU A 1 300 ? 3.605 -2.684 -5.513 1.00 98.62 300 LEU A O 1
ATOM 2224 N N . PHE A 1 301 ? 3.290 -0.484 -5.208 1.00 98.56 301 PHE A N 1
ATOM 2225 C CA . PHE A 1 301 ? 3.562 -0.163 -6.599 1.00 98.56 301 PHE A CA 1
ATOM 2226 C C . PHE A 1 301 ? 4.247 1.181 -6.774 1.00 98.56 301 PHE A C 1
ATOM 2228 O O . PHE A 1 301 ? 4.160 2.069 -5.921 1.00 98.56 301 PHE A O 1
ATOM 2235 N N . GLY A 1 302 ? 4.899 1.308 -7.923 1.00 97.06 302 GLY A N 1
ATOM 2236 C CA . GLY A 1 302 ? 5.514 2.532 -8.394 1.00 97.06 302 GLY A CA 1
ATOM 2237 C C . GLY A 1 302 ? 5.406 2.624 -9.912 1.00 97.06 302 GLY A C 1
ATOM 2238 O O . GLY A 1 302 ? 5.813 1.705 -10.622 1.00 97.06 302 GLY A O 1
ATOM 2239 N N . ALA A 1 303 ? 4.867 3.727 -10.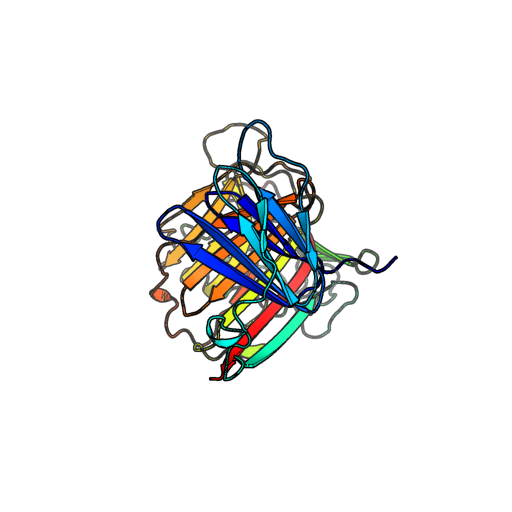416 1.00 97.00 303 ALA A N 1
ATOM 2240 C CA . ALA A 1 303 ? 4.633 3.926 -11.839 1.00 97.00 303 ALA A CA 1
ATOM 2241 C C . ALA A 1 303 ? 5.018 5.346 -12.255 1.00 97.00 303 ALA A C 1
ATOM 2243 O O . ALA A 1 303 ? 4.751 6.307 -11.534 1.00 97.00 303 ALA A O 1
ATOM 2244 N N . THR A 1 304 ? 5.601 5.476 -13.443 1.00 95.12 304 THR A N 1
ATOM 2245 C CA . THR A 1 304 ? 5.817 6.756 -14.133 1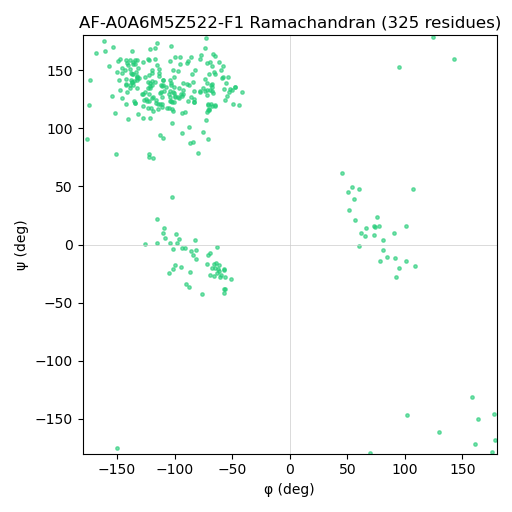.00 95.12 304 THR A CA 1
ATOM 2246 C C . THR A 1 304 ? 5.048 6.728 -15.458 1.00 95.12 304 THR A C 1
ATOM 2248 O O . THR A 1 304 ? 5.649 6.514 -16.516 1.00 95.12 304 THR A O 1
ATOM 2251 N N . PRO A 1 305 ? 3.708 6.861 -15.438 1.00 92.75 305 PRO A N 1
ATOM 2252 C CA . PRO A 1 305 ? 2.892 6.817 -16.644 1.00 92.75 305 PRO A CA 1
ATOM 2253 C C . PRO A 1 305 ? 3.409 7.781 -17.710 1.00 92.75 305 PRO A C 1
ATOM 2255 O O . PRO A 1 305 ? 3.704 8.944 -17.427 1.00 92.75 305 PRO A O 1
ATOM 2258 N N . TRP A 1 306 ? 3.513 7.300 -18.951 1.00 87.62 306 TRP A N 1
ATOM 2259 C CA . TRP A 1 306 ? 3.872 8.115 -20.123 1.00 87.62 306 TRP A CA 1
ATOM 2260 C C . TRP A 1 306 ? 5.265 8.766 -20.070 1.00 87.62 306 TRP A C 1
ATOM 2262 O O . TRP A 1 306 ? 5.584 9.617 -20.904 1.00 87.62 306 TRP A O 1
ATOM 2272 N N . ARG A 1 307 ? 6.105 8.391 -19.096 1.00 82.56 307 ARG A N 1
ATOM 2273 C CA . ARG A 1 307 ? 7.443 8.949 -18.886 1.00 82.56 307 ARG A CA 1
ATOM 2274 C C . ARG A 1 307 ? 8.447 7.855 -18.565 1.00 82.56 307 ARG A C 1
ATOM 2276 O O . ARG A 1 307 ? 8.198 6.973 -17.756 1.00 82.56 307 ARG A O 1
ATOM 2283 N N . ASN A 1 308 ? 9.644 7.986 -19.124 1.00 82.56 308 ASN A N 1
ATOM 2284 C CA . ASN A 1 308 ? 10.765 7.095 -18.833 1.00 82.56 308 ASN A CA 1
ATOM 2285 C C . ASN A 1 308 ? 11.774 7.741 -17.861 1.00 82.56 308 ASN A C 1
ATOM 2287 O O . ASN A 1 308 ? 12.982 7.675 -18.075 1.00 82.56 308 ASN A O 1
ATOM 2291 N N . ILE A 1 309 ? 11.279 8.449 -16.836 1.00 91.19 309 ILE A N 1
ATOM 2292 C CA . ILE A 1 309 ? 12.119 9.053 -15.790 1.00 91.19 309 ILE A CA 1
ATOM 2293 C C . ILE A 1 309 ? 11.883 8.276 -14.491 1.00 91.19 309 ILE A C 1
ATOM 2295 O O . ILE A 1 309 ? 10.963 8.619 -13.750 1.00 91.19 309 ILE A O 1
ATOM 2299 N N . PRO A 1 310 ? 12.684 7.237 -14.206 1.00 93.12 310 PRO A N 1
ATOM 2300 C CA . PRO A 1 310 ? 12.475 6.396 -13.038 1.00 93.12 310 PRO A CA 1
ATOM 2301 C C . PRO A 1 310 ? 12.687 7.165 -11.728 1.00 93.12 310 PRO A C 1
ATOM 2303 O O . PRO A 1 310 ? 13.526 8.067 -11.622 1.00 93.12 310 PRO A O 1
ATOM 2306 N N . ARG A 1 311 ? 11.939 6.761 -10.703 1.00 94.56 311 ARG A N 1
ATOM 2307 C CA . ARG A 1 311 ? 12.055 7.196 -9.309 1.00 94.56 311 ARG A CA 1
ATOM 2308 C C . ARG A 1 311 ? 12.363 5.988 -8.445 1.00 94.56 311 ARG A C 1
ATOM 2310 O O . ARG A 1 311 ? 11.924 4.886 -8.747 1.00 94.56 311 ARG A O 1
ATOM 2317 N N . THR A 1 312 ? 13.077 6.198 -7.348 1.00 97.06 312 THR A N 1
ATOM 2318 C CA . THR A 1 312 ? 13.299 5.146 -6.355 1.00 97.06 312 THR A CA 1
ATOM 2319 C C . THR A 1 312 ? 12.417 5.405 -5.148 1.00 97.06 312 THR A C 1
ATOM 2321 O O . THR A 1 312 ? 12.501 6.463 -4.528 1.00 97.06 312 THR A O 1
ATOM 2324 N N . ILE A 1 313 ? 11.589 4.425 -4.809 1.00 98.06 313 ILE A N 1
ATOM 2325 C CA . ILE A 1 313 ? 10.791 4.391 -3.590 1.00 98.06 313 ILE A CA 1
ATOM 2326 C C . ILE A 1 313 ? 11.561 3.553 -2.573 1.00 98.06 313 ILE A C 1
ATOM 2328 O O . ILE A 1 313 ? 11.963 2.425 -2.861 1.00 98.06 313 ILE A O 1
ATOM 2332 N N . LEU A 1 314 ? 11.775 4.109 -1.384 1.00 98.62 314 LEU A N 1
ATOM 2333 C CA . LEU A 1 314 ? 12.359 3.385 -0.262 1.00 98.62 314 LEU A CA 1
ATOM 2334 C C . LEU A 1 314 ? 11.231 2.800 0.580 1.00 98.62 314 LEU A C 1
ATOM 2336 O O . LEU A 1 314 ? 10.309 3.515 0.958 1.00 98.62 314 LEU A O 1
ATOM 2340 N N . VAL A 1 315 ? 11.310 1.511 0.893 1.00 98.75 315 VAL A N 1
ATOM 2341 C CA . VAL A 1 315 ? 10.329 0.819 1.729 1.00 98.75 315 VAL A CA 1
ATOM 2342 C C . VAL A 1 315 ? 11.059 0.198 2.906 1.00 98.75 315 VAL A C 1
ATOM 2344 O O . VAL A 1 315 ? 11.931 -0.650 2.734 1.00 98.75 315 VAL A O 1
ATOM 2347 N N . LYS A 1 316 ? 10.719 0.648 4.111 1.00 98.62 316 LYS A N 1
ATOM 2348 C CA . LYS A 1 316 ? 11.332 0.189 5.364 1.00 98.62 316 LYS A CA 1
ATOM 2349 C C . LYS A 1 316 ? 10.603 -0.995 5.977 1.00 98.62 316 LYS A C 1
ATOM 2351 O O .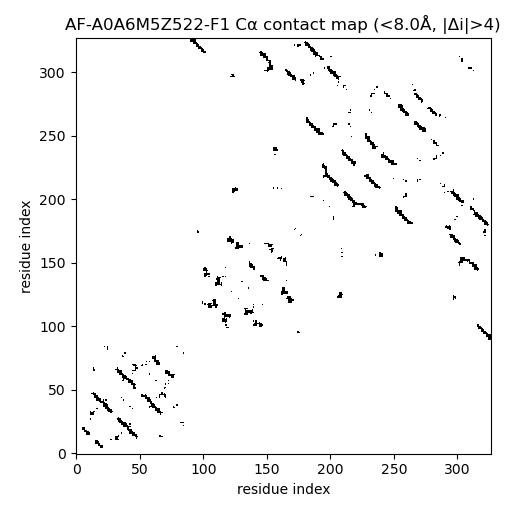 LYS A 1 316 ? 11.215 -1.846 6.609 1.00 98.62 316 LYS A O 1
ATOM 2356 N N . GLU A 1 317 ? 9.291 -1.030 5.808 1.00 98.69 317 GLU A N 1
ATOM 2357 C CA . GLU A 1 317 ? 8.460 -2.125 6.281 1.00 98.69 317 GLU A CA 1
ATOM 2358 C C . GLU A 1 317 ? 7.280 -2.300 5.333 1.00 98.69 317 GLU A C 1
ATOM 2360 O O . GLU A 1 317 ? 6.715 -1.310 4.867 1.00 98.69 317 GLU A O 1
ATOM 2365 N N . PHE A 1 318 ? 6.907 -3.550 5.078 1.00 98.81 318 PHE A N 1
ATOM 2366 C CA . PHE A 1 318 ? 5.597 -3.922 4.555 1.00 98.81 318 PHE A CA 1
ATOM 2367 C C . PHE A 1 318 ? 4.940 -4.879 5.550 1.00 98.81 318 PHE A C 1
ATOM 2369 O O . PHE A 1 318 ? 5.602 -5.778 6.073 1.00 98.81 318 PHE A O 1
ATOM 2376 N N . LYS A 1 319 ? 3.654 -4.700 5.844 1.00 98.81 319 LYS A N 1
ATOM 2377 C CA . LYS A 1 319 ? 2.918 -5.543 6.790 1.00 98.81 319 LYS A CA 1
ATOM 2378 C C . LYS A 1 319 ? 1.591 -5.976 6.199 1.00 98.81 319 LYS A C 1
ATOM 2380 O O . LYS A 1 319 ? 0.935 -5.204 5.511 1.00 98.81 319 LYS A O 1
ATOM 2385 N N . VAL A 1 320 ? 1.200 -7.205 6.510 1.00 98.62 320 VAL A N 1
ATOM 2386 C CA . VAL A 1 320 ? -0.054 -7.826 6.086 1.00 98.62 320 VAL A CA 1
ATOM 2387 C C . VAL A 1 320 ? -0.751 -8.383 7.313 1.00 98.62 320 VAL A C 1
ATOM 2389 O O . VAL A 1 320 ? -0.142 -9.119 8.089 1.00 98.62 320 VAL A O 1
ATOM 2392 N N . ASN A 1 321 ? -2.022 -8.041 7.470 1.00 98.06 321 ASN A N 1
ATOM 2393 C CA . ASN A 1 321 ? -2.914 -8.538 8.505 1.00 98.06 321 ASN A CA 1
ATOM 2394 C C . ASN A 1 321 ? -4.166 -9.103 7.836 1.00 98.06 321 ASN A C 1
ATOM 2396 O O . ASN A 1 321 ? -4.773 -8.415 7.021 1.00 98.06 321 ASN A O 1
ATOM 2400 N N . VAL A 1 322 ? -4.579 -10.307 8.220 1.00 98.06 322 VAL A N 1
ATOM 2401 C CA . VAL A 1 322 ? -5.863 -10.911 7.842 1.00 98.06 322 VAL A CA 1
ATOM 2402 C C . VAL A 1 322 ? -6.555 -11.366 9.115 1.00 98.06 322 VAL A C 1
ATOM 2404 O O . VAL A 1 322 ? -5.938 -12.061 9.928 1.00 98.06 322 VAL A O 1
ATOM 2407 N N . TRP A 1 323 ? -7.821 -11.000 9.304 1.00 96.94 323 TRP A N 1
ATOM 2408 C CA . TRP A 1 323 ? -8.549 -11.367 10.513 1.00 96.94 323 TRP A CA 1
ATOM 2409 C C . TRP A 1 323 ? -10.019 -11.692 10.286 1.00 96.94 323 TRP A C 1
ATOM 2411 O O . TRP A 1 323 ? -10.697 -11.128 9.428 1.00 96.94 323 TRP A O 1
ATOM 2421 N N . THR A 1 324 ? -10.522 -12.577 11.142 1.00 93.50 324 THR A N 1
ATOM 2422 C CA . THR A 1 324 ? -11.947 -12.890 11.252 1.00 93.50 324 THR A CA 1
ATOM 2423 C C . THR A 1 324 ? -12.465 -12.376 12.582 1.00 93.50 324 THR A C 1
ATOM 2425 O O . THR A 1 324 ? -11.822 -12.561 13.616 1.00 93.50 324 THR A O 1
ATOM 2428 N N . ARG A 1 325 ? -13.642 -11.750 12.569 1.00 84.69 325 ARG A N 1
ATOM 2429 C CA . ARG A 1 325 ? -14.368 -11.396 13.788 1.00 84.69 325 ARG A CA 1
ATOM 2430 C C . ARG A 1 325 ? -15.162 -12.609 14.277 1.00 84.69 325 ARG A C 1
ATOM 2432 O O . ARG A 1 325 ? -16.012 -13.105 13.542 1.00 84.69 325 ARG A O 1
ATOM 2439 N N . ARG A 1 326 ? -14.922 -13.054 15.509 1.00 78.06 326 ARG A N 1
ATOM 2440 C CA . ARG A 1 326 ? -15.791 -14.003 16.215 1.00 78.06 326 ARG A CA 1
ATOM 2441 C C . ARG A 1 326 ? -16.748 -13.232 17.122 1.00 78.06 326 ARG A C 1
ATOM 2443 O O . ARG A 1 326 ? -16.337 -12.276 17.786 1.00 78.06 326 ARG A O 1
ATOM 2450 N N . ASN A 1 327 ? -18.014 -13.634 17.082 1.00 63.25 327 ASN A N 1
ATOM 2451 C CA . ASN A 1 327 ? -19.040 -13.190 18.024 1.00 63.25 327 ASN A CA 1
ATOM 2452 C C . ASN A 1 327 ? -19.023 -14.067 19.273 1.00 63.25 327 ASN A C 1
ATOM 2454 O O . ASN A 1 327 ? -18.637 -15.251 19.136 1.00 63.25 327 ASN A O 1
#

Radius of gyration: 23.85 Å; Cα contacts (8 Å, |Δi|>4): 928; chains: 1; bounding box: 52×51×66 Å

Nearest PDB structures (foldseek):
  4wv8-assembly1_A  TM=5.245E-01  e=9.621E-06  Vatairea macrocarpa
  4wv8-assembly1_D  TM=5.321E-01  e=1.688E-05  Vatairea macrocarpa
  5kxb-assembly1_A  TM=5.439E-01  e=1.442E-04  Wisteria floribunda
  4u2a-assembly1_A  TM=4.983E-01  e=5.750E-05  Vatairea macrocarpa
  5kxd-assembly1_C  TM=5.173E-01  e=1.597E-04  Wisteria floribunda

Secondary structure (DSSP, 8-state):
--------EEEETTEEEEESS-EEEEEE-TTS-EEEEEEESEEEEEE-STT-PPPEEEETT-EEEEETTEEEEESS---GGGS--S-SS--EEEEEEEEE--SS-BTTS-EETTS-BBS--EE-TTS-TTS-SEETTEEEEGGGTEEEEE-BS-BTGGGBTGGG-EEEEEEGGGGT--SSSEEEEEEEESS---PPTT-EEEEEEEEETTEEEEEEEE--TT--SS--EEEEEEEEESSSEEEEEEEEEE-SS--EEEEEEEETTEEEEEEEETTTTEEEEEE-S--GGGTT-S--EEEEEEE-TT-----EEEESEEEEEEEEEE-

Solvent-accessible surface area (backbone atoms only — not comparable to full-atom values): 17052 Å² total; per-residue (Å²): 138,90,89,89,86,76,59,60,77,48,80,52,83,21,22,38,37,39,41,72,65,49,48,67,43,78,47,72,48,98,86,36,32,33,40,38,36,24,72,38,49,43,33,41,40,34,29,47,62,95,82,53,64,81,65,44,80,37,38,51,59,26,19,33,41,26,25,87,92,32,68,43,82,40,98,60,52,94,57,69,88,85,47,88,85,64,69,81,77,65,80,43,67,58,75,37,76,50,76,46,49,30,58,57,70,28,86,96,27,45,25,12,51,84,65,42,16,52,61,38,62,36,59,40,40,75,34,32,76,71,50,56,78,46,21,82,45,30,43,72,36,39,95,76,20,23,35,36,41,42,24,26,55,15,28,55,60,72,55,36,52,26,36,56,26,44,38,43,20,37,53,40,44,85,57,69,37,63,46,86,50,29,37,39,36,37,38,33,28,54,54,32,57,80,44,48,58,47,14,36,39,38,42,37,44,28,63,31,58,35,37,29,35,43,33,36,40,30,17,68,72,94,56,92,62,85,59,60,28,26,39,35,36,32,39,25,69,84,17,41,68,44,64,76,38,72,52,77,76,41,73,61,59,36,31,36,38,41,35,45,35,34,56,92,85,42,53,40,41,36,42,34,35,68,70,81,70,49,72,51,76,46,66,51,76,76,64,67,90,57,64,78,47,43,54,38,28,37,32,42,35,30,26,19,37,98,37,89,69,71,48,65,42,47,35,42,33,42,36,42,38,31,31,40,84,45,128

Sequence (327 aa):
MPEAARGFEVLSQEGKVVDLGTEFGVSVAADGSAQVVVFRGEVLAHAAG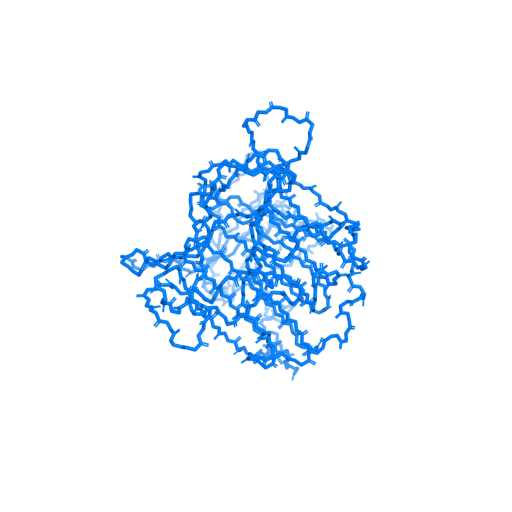RGAATPISVREQQSARIGAEGVSLQPQNPGAAGFVRQIVPPVHFDLRSRSFDFRGAVGGTLLDKAGRGTGLTHRLPGTGKLLPAHDPNLVLAPAVGLLQLTTTENDLNGQVKIDRGEYVGVRLSDFGFTGVEDFAVSAVIPNSPVLGEVDQLGLYAGVRSDRHIRGGLMRPGGNRGVGPSTQFFVGNNGGDDANLHMVGVVATGVDLVLQLERVRGKYSLMIENRTSGESTALTIRHPEFLDGERDLYVGLFGATPWRNIPRTILVKEFKVNVWTRRN

Foldseek 3Di:
DDDDDDWDWDDWPFWIKIDPPFQKDWDADPLRKIKIATQAAWIWTWTDDDVTDDTDIAHHQWMWIGHNVYIGIDPGGPDPPVGCRDPVPHWDKPKQKDKQQLLAFDPQAQAALVRGHRPFHDFAAPAQLVADSHGPQWDRDNVQSKIKGKAAAADLAQGGNRNNWDGTHYKCVVSVQQQQWKKKKKWKFAQAAFDDEQKDKFKKKARHSQFIKTWDWGHHPDDPDTAFTWTWIWGGHRSHTDQIDTDDTHDGGFIWMWMWIADPQFIKIKIAGPRVRDIDMDGGPRRVSSHSPRMMTMGIGIYDHPDGDMDMIITRMMMMMIIDIDD

pLDDT: mean 89.65, std 12.74, range [27.77, 98.88]

Organism: NCBI:txid2774151

Mean predicted aligned error: 11.09 Å